Protein AF-A0A819GND9-F1 (afdb_monomer_lite)

Structure (mmCIF, N/CA/C/O backbone):
data_AF-A0A819GND9-F1
#
_entry.id   AF-A0A819GND9-F1
#
loop_
_atom_site.group_PDB
_atom_site.id
_atom_site.type_symbol
_atom_site.label_atom_id
_atom_site.label_alt_id
_atom_site.label_comp_id
_atom_site.label_asym_id
_atom_site.label_entity_id
_atom_site.label_seq_id
_atom_site.pdbx_PDB_ins_code
_atom_site.Cartn_x
_atom_site.Cartn_y
_atom_site.Cartn_z
_atom_site.occupancy
_atom_site.B_iso_or_equiv
_atom_site.auth_seq_id
_atom_site.auth_comp_id
_atom_site.auth_asym_id
_atom_site.auth_atom_id
_atom_site.pdbx_PDB_model_num
ATOM 1 N N . MET A 1 1 ? -5.886 14.345 33.335 1.00 38.22 1 MET A N 1
ATOM 2 C CA . MET A 1 1 ? -6.897 15.426 33.273 1.00 38.22 1 MET A CA 1
ATOM 3 C C . MET A 1 1 ? -8.246 14.895 33.748 1.00 38.22 1 MET A C 1
ATOM 5 O O . MET A 1 1 ? -8.929 14.211 32.998 1.00 38.22 1 MET A O 1
ATOM 9 N N . VAL A 1 2 ? -8.602 15.136 35.012 1.00 35.12 2 VAL A N 1
ATOM 10 C CA . VAL A 1 2 ? -9.882 14.703 35.601 1.00 35.12 2 VAL A CA 1
ATOM 11 C C . VAL A 1 2 ? -10.883 15.854 35.466 1.00 35.12 2 VAL A C 1
ATOM 13 O O . VAL A 1 2 ? -10.688 16.910 36.062 1.00 35.12 2 VAL A O 1
ATOM 16 N N . ARG A 1 3 ? -11.935 15.675 34.656 1.00 42.69 3 ARG A N 1
ATOM 17 C CA . ARG A 1 3 ? -13.029 16.650 34.511 1.00 42.69 3 ARG A CA 1
ATOM 18 C C . ARG A 1 3 ? -13.830 16.707 35.817 1.00 42.69 3 ARG A C 1
ATOM 20 O O . ARG A 1 3 ? -14.543 15.761 36.142 1.00 42.69 3 ARG A O 1
ATOM 27 N N . LYS A 1 4 ? -13.718 17.812 36.561 1.00 42.88 4 LYS A N 1
ATOM 28 C CA . LYS A 1 4 ? -14.599 18.124 37.697 1.00 42.88 4 LYS A CA 1
ATOM 29 C C . LYS A 1 4 ? -16.003 18.420 37.156 1.00 42.88 4 LYS A C 1
ATOM 31 O O . LYS A 1 4 ? -16.192 19.359 36.391 1.00 42.88 4 LYS A O 1
ATOM 36 N N . THR A 1 5 ? -16.978 17.593 37.519 1.00 45.12 5 THR A N 1
ATOM 37 C CA . THR A 1 5 ? -18.383 17.739 37.122 1.00 45.12 5 THR A CA 1
ATOM 38 C C . THR A 1 5 ? -19.066 18.865 37.904 1.00 45.12 5 THR A C 1
ATOM 40 O O . THR A 1 5 ? -18.982 18.933 39.129 1.00 45.12 5 THR A O 1
ATOM 43 N N . SER A 1 6 ? -19.773 19.729 37.179 1.00 51.03 6 SER A N 1
ATOM 44 C CA . SER A 1 6 ? -20.405 20.998 37.575 1.00 51.03 6 SER A CA 1
ATOM 45 C C . SER A 1 6 ? -21.670 20.886 38.448 1.00 51.03 6 SER A C 1
ATOM 47 O O . SER A 1 6 ? -22.455 21.828 38.542 1.00 51.03 6 SER A O 1
ATOM 49 N N . THR A 1 7 ? -21.900 19.757 39.118 1.00 52.19 7 THR A N 1
ATOM 50 C CA . THR A 1 7 ? -23.144 19.504 39.869 1.00 52.19 7 THR A CA 1
ATOM 51 C C . THR A 1 7 ? -23.217 20.234 41.216 1.00 52.19 7 THR A C 1
ATOM 53 O O . THR A 1 7 ? -24.313 20.495 41.709 1.00 52.19 7 THR A O 1
ATOM 56 N N . SER A 1 8 ? -22.079 20.652 41.780 1.00 55.53 8 SER A N 1
ATOM 57 C CA . SER A 1 8 ? -22.016 21.355 43.074 1.00 55.53 8 SER A CA 1
ATOM 58 C C . SER A 1 8 ? -22.601 22.781 43.033 1.00 55.53 8 SER A C 1
ATOM 60 O O . SER A 1 8 ? -23.245 23.219 43.988 1.00 55.53 8 SER A O 1
ATOM 62 N N . SER A 1 9 ? -22.480 23.505 41.910 1.00 60.88 9 SER A N 1
ATOM 63 C CA . SER A 1 9 ? -22.925 24.910 41.850 1.00 60.88 9 SER A CA 1
ATOM 64 C C . SER A 1 9 ? -24.450 25.068 41.771 1.00 60.88 9 SER A C 1
ATOM 66 O O . SER A 1 9 ? -24.998 26.038 42.298 1.00 60.88 9 SER A O 1
ATOM 68 N N . LYS A 1 10 ? -25.165 24.095 41.186 1.00 63.34 10 LYS A N 1
ATOM 69 C CA . LYS A 1 10 ? -26.635 24.138 41.065 1.00 63.34 10 LYS A CA 1
ATOM 70 C C . LYS A 1 10 ? -27.353 23.928 42.403 1.00 63.34 10 LYS A C 1
ATOM 72 O O . LYS A 1 10 ? -28.394 24.538 42.633 1.00 63.34 10 LYS A O 1
ATOM 77 N N . VAL A 1 11 ? -26.793 23.120 43.307 1.00 69.12 11 VAL A N 1
ATOM 78 C CA . VAL A 1 11 ? -27.390 22.874 44.635 1.00 69.12 11 VAL A CA 1
ATOM 79 C C . VAL A 1 11 ? -27.254 24.104 45.539 1.00 69.12 11 VAL A C 1
ATOM 81 O O . VAL A 1 11 ? -28.177 24.418 46.290 1.00 69.12 11 VAL A O 1
ATOM 84 N N . LYS A 1 12 ? -26.145 24.848 45.422 1.00 70.69 12 LYS A N 1
ATOM 85 C CA . LYS A 1 12 ? -25.905 26.066 46.211 1.00 70.69 12 LYS A CA 1
ATOM 86 C C . LYS A 1 12 ? -26.888 27.189 45.842 1.00 70.69 12 LYS A C 1
ATOM 88 O O . LYS A 1 12 ? -27.516 27.752 46.733 1.00 70.69 12 LYS A O 1
ATOM 93 N N . LYS A 1 13 ? -27.138 27.402 44.541 1.00 74.56 13 LYS A N 1
ATOM 94 C CA . LYS A 1 13 ? -28.105 28.408 44.052 1.00 74.56 13 LYS A CA 1
ATOM 95 C C . LYS A 1 13 ? -29.555 28.128 44.479 1.00 74.56 13 LYS A C 1
ATOM 97 O O . LYS A 1 13 ? -30.282 29.060 44.804 1.00 74.56 13 LYS A O 1
ATOM 102 N N . ARG A 1 14 ? -29.980 26.857 44.544 1.00 72.94 14 ARG A N 1
ATOM 103 C CA . ARG A 1 14 ? -31.336 26.500 45.017 1.00 72.94 14 ARG A CA 1
ATOM 104 C C . ARG A 1 14 ? -31.544 26.768 46.513 1.00 72.94 14 ARG A C 1
ATOM 106 O O . ARG A 1 14 ? -32.628 27.198 46.894 1.00 72.94 14 ARG A O 1
ATOM 113 N N . LYS A 1 15 ? -30.524 26.560 47.356 1.00 72.88 15 LYS A N 1
ATOM 114 C CA . LYS A 1 15 ? -30.618 26.853 48.801 1.00 72.88 15 LYS A CA 1
ATOM 115 C C . LYS A 1 15 ? -30.698 28.355 49.098 1.00 72.88 15 LYS A C 1
ATOM 117 O O . LYS A 1 15 ? -31.387 28.742 50.036 1.00 72.88 15 LYS A O 1
ATOM 122 N N . GLU A 1 16 ? -30.034 29.194 48.304 1.00 74.00 16 GLU A N 1
ATOM 123 C CA . GLU A 1 16 ? -30.123 30.657 48.442 1.00 74.00 16 GLU A CA 1
ATOM 124 C C . GLU A 1 16 ? -31.475 31.213 47.980 1.00 74.00 16 GLU A C 1
ATOM 126 O O . GLU A 1 16 ? -32.016 32.092 48.645 1.00 74.00 16 GLU A O 1
ATOM 131 N N . ALA A 1 17 ? -32.065 30.662 46.913 1.00 72.06 17 ALA A N 1
ATOM 132 C CA . ALA A 1 17 ? -33.401 31.059 46.460 1.00 72.06 17 ALA A CA 1
ATOM 133 C C . ALA A 1 17 ? -34.490 30.758 47.511 1.00 72.06 17 ALA A C 1
ATOM 135 O O . ALA A 1 17 ? -35.316 31.617 47.804 1.00 72.06 17 ALA A O 1
ATOM 136 N N . TYR A 1 18 ? -34.434 29.588 48.158 1.00 70.50 18 TYR A N 1
ATOM 137 C CA . TYR A 1 18 ? -35.404 29.207 49.193 1.00 70.50 18 TYR A CA 1
ATOM 138 C C . TYR A 1 18 ? -35.292 30.070 50.466 1.00 70.50 18 TYR A C 1
ATOM 140 O O . TYR A 1 18 ? -36.295 30.403 51.091 1.00 70.50 18 TYR A O 1
ATOM 148 N N . LYS A 1 19 ? -34.074 30.509 50.828 1.00 71.00 19 LYS A N 1
ATOM 149 C CA . LYS A 1 19 ? -33.863 31.462 51.935 1.00 71.00 19 LYS A CA 1
ATOM 150 C C . LYS A 1 19 ? -34.409 32.864 51.643 1.00 71.00 19 LYS A C 1
ATOM 152 O O . LYS A 1 19 ? -34.688 33.590 52.592 1.00 71.00 19 LYS A O 1
ATOM 157 N N . ARG A 1 20 ? -34.542 33.256 50.370 1.00 70.44 20 ARG A N 1
ATOM 158 C CA . ARG A 1 20 ? -35.136 34.548 49.985 1.00 70.44 20 ARG A CA 1
ATOM 159 C C . ARG A 1 20 ? -36.664 34.516 50.032 1.00 70.44 20 ARG A C 1
ATOM 161 O O . ARG A 1 20 ? -37.243 35.496 50.472 1.00 70.44 20 ARG A O 1
ATOM 168 N N . GLN A 1 21 ? -37.295 33.392 49.683 1.00 67.69 21 GLN A N 1
ATOM 169 C CA . GLN A 1 21 ? -38.751 33.230 49.815 1.00 67.69 21 GLN A CA 1
ATOM 170 C C . GLN A 1 21 ? -39.218 33.264 51.277 1.00 67.69 21 GLN A C 1
ATOM 172 O O . GLN A 1 21 ? -40.146 33.988 51.598 1.00 67.69 21 GLN A O 1
ATOM 177 N N . LEU A 1 22 ? -38.507 32.603 52.197 1.00 59.75 22 LEU A N 1
ATOM 178 C CA . LEU A 1 22 ? -38.874 32.614 53.625 1.00 59.75 22 LEU A CA 1
ATOM 179 C C . LEU A 1 22 ? -38.729 33.983 54.320 1.00 59.75 22 LEU A C 1
ATOM 181 O O . LEU A 1 22 ? -39.227 34.143 55.428 1.00 59.75 22 LEU A O 1
ATOM 185 N N . LYS A 1 23 ? -38.048 34.958 53.702 1.00 57.88 23 LYS A N 1
ATOM 186 C CA . LYS A 1 23 ? -37.972 36.339 54.209 1.00 57.88 23 LYS A CA 1
ATOM 187 C C . LYS A 1 23 ? -39.088 37.246 53.678 1.00 57.88 23 LYS A C 1
ATOM 189 O O . LYS A 1 23 ? -39.220 38.349 54.186 1.00 57.88 23 LYS A O 1
ATOM 194 N N . ALA A 1 24 ? -39.849 36.812 52.672 1.00 54.94 24 ALA A N 1
ATOM 195 C CA . ALA A 1 24 ? -40.931 37.608 52.091 1.00 54.94 24 ALA A CA 1
ATOM 196 C C . ALA A 1 24 ? -42.287 37.390 52.792 1.00 54.94 24 ALA A C 1
ATOM 198 O O . ALA A 1 24 ? -43.143 38.261 52.710 1.00 54.94 24 ALA A O 1
ATOM 199 N N . ASP A 1 25 ? -42.450 36.289 53.536 1.00 47.91 25 ASP A N 1
ATOM 200 C CA . ASP A 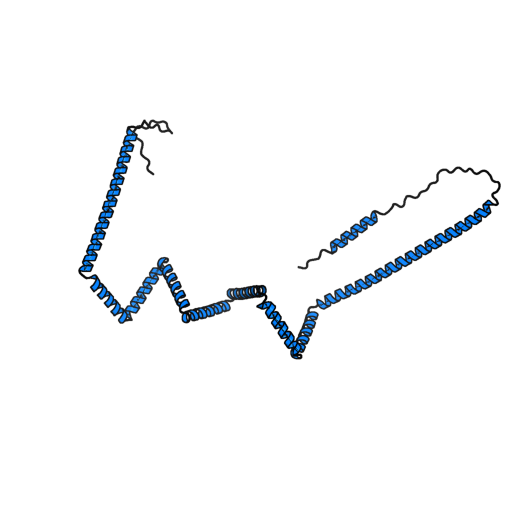1 25 ? -43.734 35.901 54.147 1.00 47.91 25 ASP A CA 1
ATOM 201 C C . ASP A 1 25 ? -43.824 36.194 55.661 1.00 47.91 25 ASP A C 1
ATOM 203 O O . ASP A 1 25 ? -44.730 35.715 56.345 1.00 47.91 25 ASP A O 1
ATOM 207 N N . SER A 1 26 ? -42.891 36.969 56.229 1.00 48.09 26 SER A N 1
ATOM 208 C CA . SER A 1 26 ? -43.003 37.420 57.622 1.00 48.09 26 SER A CA 1
ATOM 209 C C . SER A 1 26 ? -43.972 38.599 57.714 1.00 48.09 26 SER A C 1
ATOM 211 O O . SER A 1 26 ? -43.595 39.743 57.463 1.00 48.09 26 SER A O 1
ATOM 213 N N . ILE A 1 27 ? -45.218 38.301 58.075 1.00 54.47 27 ILE A N 1
ATOM 214 C CA . ILE A 1 27 ? -46.234 39.284 58.462 1.00 54.47 27 ILE A CA 1
ATOM 215 C C . ILE A 1 27 ? -45.729 40.029 59.718 1.00 54.47 27 ILE A C 1
ATOM 217 O O . ILE A 1 27 ? -45.386 39.360 60.698 1.00 54.47 27 ILE A O 1
ATOM 221 N N . PRO A 1 28 ? -45.650 41.373 59.720 1.00 45.12 28 PRO A N 1
ATOM 222 C CA . PRO A 1 28 ? -45.277 42.153 60.902 1.00 45.12 28 PRO A CA 1
ATOM 223 C C . PRO A 1 28 ? -46.290 41.937 62.034 1.00 45.12 28 PRO A C 1
ATOM 225 O O . PRO A 1 28 ? -47.496 42.022 61.811 1.00 45.12 28 PRO A O 1
ATOM 228 N N . SER A 1 29 ? -45.816 41.656 63.248 1.00 48.22 29 SER A N 1
ATOM 229 C CA . SER A 1 29 ? -46.646 41.288 64.405 1.00 48.22 29 SER A CA 1
ATOM 230 C C . SER A 1 29 ? -47.327 42.461 65.127 1.00 48.22 29 SER A C 1
ATOM 232 O O . SER A 1 29 ? -47.811 42.270 66.238 1.00 48.22 29 SER A O 1
ATOM 234 N N . ASP A 1 30 ? -47.407 43.648 64.524 1.00 48.53 30 ASP A N 1
ATOM 235 C CA . ASP A 1 30 ? -47.774 44.885 65.238 1.00 48.53 30 ASP A CA 1
ATOM 236 C C . ASP A 1 30 ? -49.180 45.414 64.899 1.00 48.53 30 ASP A C 1
ATOM 238 O O . ASP A 1 30 ? -49.451 46.609 64.983 1.00 48.53 30 ASP A O 1
ATOM 242 N N . CYS A 1 31 ? -50.118 44.543 64.516 1.00 44.94 31 CYS A N 1
ATOM 243 C CA . CYS A 1 31 ? -51.474 44.962 64.140 1.00 44.94 31 CYS A CA 1
ATOM 244 C C . CYS A 1 31 ? -52.577 44.190 64.871 1.00 44.94 31 CYS A C 1
ATOM 246 O O . CYS A 1 31 ? -53.383 43.541 64.215 1.00 44.94 31 CYS A O 1
ATOM 248 N N . VAL A 1 32 ? -52.656 44.285 66.205 1.00 41.44 32 VAL A N 1
ATOM 249 C CA . VAL A 1 32 ? -53.923 44.093 66.945 1.00 41.44 32 VAL A CA 1
ATOM 250 C C . VAL A 1 32 ? -53.934 44.958 68.219 1.00 41.44 32 VAL A C 1
ATOM 252 O O . VAL A 1 32 ? -53.798 44.454 69.327 1.00 41.44 32 VAL A O 1
ATOM 255 N N . ASN A 1 33 ? -54.110 46.273 68.072 1.00 36.56 33 ASN A N 1
ATOM 256 C CA . ASN A 1 33 ? -54.586 47.135 69.160 1.00 36.56 33 ASN A CA 1
ATOM 257 C C . ASN A 1 33 ? -56.047 47.489 68.866 1.00 36.56 33 ASN A C 1
ATOM 259 O O . ASN A 1 33 ? -56.322 48.409 68.099 1.00 36.56 33 ASN A O 1
ATOM 263 N N . PHE A 1 34 ? -56.987 46.749 69.457 1.00 37.50 34 PHE A N 1
ATOM 264 C CA . PHE A 1 34 ? -58.383 47.178 69.515 1.00 37.50 34 PHE A CA 1
ATOM 265 C C . PHE A 1 34 ? -58.549 48.118 70.710 1.00 37.50 34 PHE A C 1
ATOM 267 O O . PHE A 1 34 ? -58.586 47.687 71.859 1.00 37.50 34 PHE A O 1
ATOM 274 N N . VAL A 1 35 ? -58.625 49.415 70.418 1.00 36.97 35 VAL A N 1
ATOM 275 C CA . VAL A 1 35 ? -59.108 50.447 71.339 1.00 36.97 35 VAL A CA 1
ATOM 276 C C . VAL A 1 35 ? -60.605 50.589 71.086 1.00 36.97 35 VAL A C 1
ATOM 278 O O . VAL A 1 35 ? -60.997 51.054 70.019 1.00 36.97 35 VAL A O 1
ATOM 281 N N . ASN A 1 36 ? -61.442 50.200 72.048 1.00 37.56 36 ASN A N 1
ATOM 282 C CA . ASN A 1 36 ? -62.846 50.601 72.035 1.00 37.56 36 ASN A CA 1
ATOM 283 C C . ASN A 1 36 ? -62.949 52.000 72.642 1.00 37.56 36 ASN A C 1
ATOM 285 O O . ASN A 1 36 ? -62.801 52.180 73.850 1.00 37.56 36 ASN A O 1
ATOM 289 N N . LYS A 1 37 ? -63.166 52.976 71.762 1.00 40.16 37 LYS A N 1
ATOM 290 C CA . LYS A 1 37 ? -63.678 54.302 72.093 1.00 40.16 37 LYS A CA 1
ATOM 291 C C . LYS A 1 37 ? -65.194 54.217 72.279 1.00 40.16 37 LYS A C 1
ATOM 293 O O . LYS A 1 37 ? -65.869 53.575 71.483 1.00 40.16 37 LYS A O 1
ATOM 298 N N . ASP A 1 38 ? -65.667 54.897 73.316 1.00 47.56 38 ASP A N 1
ATOM 299 C CA . ASP A 1 38 ? -67.003 55.481 73.440 1.00 47.56 38 ASP A CA 1
ATOM 300 C C . ASP A 1 38 ? -68.195 54.514 73.340 1.00 47.56 38 ASP A C 1
ATOM 302 O O . ASP A 1 38 ? -68.820 54.336 72.299 1.00 47.56 38 ASP A O 1
ATOM 306 N N . MET A 1 39 ? -68.571 53.949 74.490 1.00 38.25 39 MET A N 1
ATOM 307 C CA . MET A 1 39 ? -69.888 53.348 74.705 1.00 38.25 39 MET A CA 1
ATOM 308 C C . MET A 1 39 ? -70.513 54.019 75.939 1.00 38.25 39 MET A C 1
ATOM 310 O O . MET A 1 39 ? -70.029 53.802 77.052 1.00 38.25 39 MET A O 1
ATOM 314 N N . PRO A 1 40 ? -71.518 54.897 75.766 1.00 41.69 40 PRO A N 1
ATOM 315 C CA . PRO A 1 40 ? -72.164 55.586 76.874 1.00 41.69 40 PRO A CA 1
ATOM 316 C C . PRO A 1 40 ? -72.990 54.611 77.720 1.00 41.69 40 PRO A C 1
ATOM 318 O O . PRO A 1 40 ? -73.753 53.792 77.209 1.00 41.69 40 PRO A O 1
ATOM 321 N N . ALA A 1 41 ? -72.832 54.726 79.037 1.00 44.88 41 ALA A N 1
ATOM 322 C CA . ALA A 1 41 ? -73.612 54.002 80.025 1.00 44.88 41 ALA A CA 1
ATOM 323 C C . ALA A 1 41 ? -75.061 54.513 80.029 1.00 44.88 41 ALA A C 1
ATOM 325 O O . ALA A 1 41 ? -75.342 55.593 80.541 1.00 44.88 41 ALA A O 1
ATOM 326 N N . ILE A 1 42 ? -75.978 53.721 79.476 1.00 44.25 42 ILE A N 1
ATOM 327 C CA . ILE A 1 42 ? -77.420 53.883 79.671 1.00 44.25 42 ILE A CA 1
ATOM 328 C C . ILE A 1 42 ? -77.992 52.499 79.954 1.00 44.25 42 ILE A C 1
ATOM 330 O O . ILE A 1 42 ? -78.251 51.757 79.021 1.00 44.25 42 ILE A O 1
ATOM 334 N N . PHE A 1 43 ? -78.167 52.166 81.232 1.00 38.91 43 PHE A N 1
ATOM 335 C CA . PHE A 1 43 ? -79.228 51.274 81.715 1.00 38.91 43 PHE A CA 1
ATOM 336 C C . PHE A 1 43 ? -79.523 51.642 83.174 1.00 38.91 43 PHE A C 1
ATOM 338 O O . PHE A 1 43 ? -78.986 51.069 84.120 1.00 38.91 43 PHE A O 1
ATOM 345 N N . SER A 1 44 ? -80.358 52.668 83.331 1.00 43.34 44 SER A N 1
ATOM 346 C CA . SER A 1 44 ? -81.259 52.805 84.469 1.00 43.34 44 SER A CA 1
ATOM 347 C C . SER A 1 44 ? -82.386 51.793 84.279 1.00 43.34 44 SER A C 1
ATOM 349 O O . SER A 1 44 ? -83.065 51.846 83.260 1.00 43.34 44 SER A O 1
ATOM 351 N N . ASP A 1 45 ? -82.494 50.833 85.194 1.00 43.66 45 ASP A N 1
ATOM 352 C CA . ASP A 1 45 ? -83.750 50.310 85.754 1.00 43.66 45 ASP A CA 1
ATOM 353 C C . ASP A 1 45 ? -83.436 49.035 86.536 1.00 43.66 45 ASP A C 1
ATOM 355 O O . ASP A 1 45 ? -83.489 47.895 86.073 1.00 43.66 45 ASP A O 1
ATOM 359 N N . VAL A 1 46 ? -83.045 49.274 87.785 1.00 47.28 46 VAL A N 1
ATOM 360 C CA . VAL A 1 46 ? -82.921 48.275 88.837 1.00 47.28 46 VAL A CA 1
ATOM 361 C C . VAL A 1 46 ? -84.333 47.953 89.313 1.00 47.28 46 VAL A C 1
ATOM 363 O O . VAL A 1 46 ? -84.784 48.545 90.278 1.00 47.28 46 VAL A O 1
ATOM 366 N N . ILE A 1 47 ? -85.032 47.030 88.652 1.00 46.81 47 ILE A N 1
ATOM 367 C CA . ILE A 1 47 ? -86.106 46.214 89.241 1.00 46.81 47 ILE A CA 1
ATOM 368 C C . ILE A 1 47 ? -86.188 44.914 88.416 1.00 46.81 47 ILE A C 1
ATOM 370 O O . ILE A 1 47 ? -86.464 44.942 87.224 1.00 46.81 47 ILE A O 1
ATOM 374 N N . LYS A 1 48 ? -85.956 43.775 89.098 1.00 51.19 48 LYS A N 1
ATOM 375 C CA . LYS A 1 48 ? -85.868 42.366 88.624 1.00 51.19 48 LYS A CA 1
ATOM 376 C C . LYS A 1 48 ? -84.479 41.813 88.225 1.00 51.19 48 LYS A C 1
ATOM 378 O O . LYS A 1 48 ? -84.372 41.033 87.290 1.00 51.19 48 LYS A O 1
ATOM 383 N N . MET A 1 49 ? -83.412 42.089 88.988 1.00 47.47 49 MET A N 1
ATOM 384 C CA . MET A 1 49 ? -82.112 41.409 88.774 1.00 47.47 49 MET A CA 1
ATOM 385 C C . MET A 1 49 ? -81.965 40.027 89.446 1.00 47.47 49 MET A C 1
ATOM 387 O O . MET A 1 49 ? -81.033 39.299 89.123 1.00 47.47 49 MET A O 1
ATOM 391 N N . LYS A 1 50 ? -82.848 39.616 90.370 1.00 50.22 50 LYS A N 1
ATOM 392 C CA . LYS A 1 50 ? -82.644 38.361 91.129 1.00 50.22 50 LYS A CA 1
ATOM 393 C C . LYS A 1 50 ? -82.805 37.087 90.283 1.00 50.22 50 LYS A C 1
ATOM 395 O O . LYS A 1 50 ? -82.066 36.144 90.520 1.00 50.22 50 LYS A O 1
ATOM 400 N N . GLU A 1 51 ? -83.680 37.090 89.274 1.00 52.06 51 GLU A N 1
ATOM 401 C CA . GLU A 1 51 ? -83.806 35.975 88.314 1.00 52.06 51 GLU A CA 1
ATOM 402 C C . GLU A 1 51 ? -82.684 35.990 87.255 1.00 52.06 51 GLU A C 1
ATOM 404 O O . GLU A 1 51 ? -82.216 34.937 86.840 1.00 52.06 51 GLU A O 1
ATOM 409 N N . GLN A 1 52 ? -82.142 37.165 86.905 1.00 50.94 52 GLN A N 1
ATOM 410 C CA . GLN A 1 52 ? -81.026 37.278 85.953 1.00 50.94 52 GLN A CA 1
ATOM 411 C C . GLN A 1 52 ? -79.686 36.767 86.522 1.00 50.94 52 GLN A C 1
ATOM 413 O O . GLN A 1 52 ? -78.820 36.335 85.764 1.00 50.94 52 GLN A O 1
ATOM 418 N N . PHE A 1 53 ? -79.481 36.775 87.846 1.00 51.25 53 PHE A N 1
ATOM 419 C CA . PHE A 1 53 ? -78.229 36.298 88.457 1.00 51.25 53 PHE A CA 1
ATOM 420 C C . PHE A 1 53 ? -78.057 34.769 88.440 1.00 51.25 53 PHE A C 1
ATOM 422 O O . PHE A 1 53 ? -76.916 34.298 88.368 1.00 51.25 53 PHE A O 1
ATOM 429 N N . ASP A 1 54 ? -79.145 33.994 88.449 1.00 60.31 54 ASP A N 1
ATOM 430 C CA . ASP A 1 54 ? -79.068 32.538 88.263 1.00 60.31 54 ASP A CA 1
ATOM 431 C C . ASP A 1 54 ? -78.699 32.188 86.813 1.00 60.31 54 ASP A C 1
ATOM 433 O O . ASP A 1 54 ? -77.835 31.331 86.586 1.00 60.31 54 ASP A O 1
ATOM 437 N N . ASP A 1 55 ? -79.204 32.953 85.839 1.00 58.78 55 ASP A N 1
ATOM 438 C CA . ASP A 1 55 ? -78.778 32.861 84.438 1.00 58.78 55 ASP A CA 1
ATOM 439 C C . ASP A 1 55 ? -77.283 33.190 84.274 1.00 58.78 55 ASP A C 1
ATOM 441 O O . ASP A 1 55 ? -76.565 32.494 83.552 1.00 58.78 55 ASP A O 1
ATOM 445 N N . TYR A 1 56 ? -76.746 34.168 85.015 1.00 64.62 56 TYR A N 1
ATOM 446 C CA . TYR A 1 56 ? -75.303 34.456 85.020 1.00 64.62 56 TYR A CA 1
ATOM 447 C C . TYR A 1 56 ? -74.454 33.314 85.589 1.00 64.62 56 TYR A C 1
ATOM 449 O O . TYR A 1 56 ? -73.325 33.104 85.131 1.00 64.62 56 TYR A O 1
ATOM 457 N N . LYS A 1 57 ? -74.960 32.554 86.567 1.00 75.94 57 LYS A N 1
ATOM 458 C CA . LYS A 1 57 ? -74.254 31.382 87.107 1.00 75.94 57 LYS A CA 1
ATOM 459 C C . LYS A 1 57 ? -74.214 30.251 86.082 1.00 75.94 57 LYS A C 1
ATOM 461 O O . LYS A 1 57 ? -73.148 29.669 85.866 1.00 75.94 57 LYS A O 1
ATOM 466 N N . ILE A 1 58 ? -75.329 30.016 85.387 1.00 78.38 58 ILE A N 1
ATOM 467 C CA . ILE A 1 58 ? -75.412 29.065 84.270 1.00 78.38 58 ILE A CA 1
ATOM 468 C C . ILE A 1 58 ? -74.448 29.480 83.152 1.00 78.38 58 ILE A C 1
ATOM 470 O O . ILE A 1 58 ? -73.636 28.667 82.706 1.00 78.38 58 ILE A O 1
ATOM 474 N N . ILE A 1 59 ? -74.452 30.754 82.749 1.00 77.44 59 ILE A N 1
ATOM 475 C CA . ILE A 1 59 ? -73.547 31.292 81.723 1.00 77.44 59 ILE A CA 1
ATOM 476 C C . ILE A 1 59 ? -72.081 31.143 82.152 1.00 77.44 59 ILE A C 1
ATOM 478 O O . ILE A 1 59 ? -71.254 30.684 81.364 1.00 77.44 59 ILE A O 1
ATOM 482 N N . LYS A 1 60 ? -71.738 31.457 83.407 1.00 79.75 60 LYS A N 1
ATOM 483 C CA . LYS A 1 60 ? -70.373 31.316 83.938 1.00 79.75 60 LYS A CA 1
ATOM 484 C C . LYS A 1 60 ? -69.892 29.864 83.914 1.00 79.75 60 LYS A C 1
ATOM 486 O O . LYS A 1 60 ? -68.749 29.610 83.527 1.00 79.75 60 LYS A O 1
ATOM 491 N N . ASP A 1 61 ? -70.748 28.909 84.272 1.00 82.25 61 ASP A N 1
ATOM 492 C CA . ASP A 1 61 ? -70.417 27.483 84.222 1.00 82.25 61 ASP A CA 1
ATOM 493 C C . ASP A 1 61 ? -70.301 26.959 82.785 1.00 82.25 61 ASP A C 1
ATOM 495 O O . ASP A 1 61 ? -69.396 26.170 82.487 1.00 82.25 61 ASP A O 1
ATOM 499 N N . VAL A 1 62 ? -71.151 27.432 81.868 1.00 83.75 62 VAL A N 1
ATOM 500 C CA . VAL A 1 62 ? -71.048 27.133 80.432 1.00 83.75 62 VAL A CA 1
ATOM 501 C C . VAL A 1 62 ? -69.739 27.681 79.864 1.00 83.75 62 VAL A C 1
ATOM 503 O O . VAL A 1 62 ? -69.001 26.932 79.220 1.00 83.75 62 VAL A O 1
ATOM 506 N N . ILE A 1 63 ? -69.384 28.933 80.165 1.00 82.38 63 ILE A N 1
ATOM 507 C CA . ILE A 1 63 ? -68.114 29.545 79.750 1.00 82.38 63 ILE A CA 1
ATOM 508 C C . ILE A 1 63 ? -66.933 28.765 80.331 1.00 82.38 63 ILE A C 1
ATOM 510 O O . ILE A 1 63 ? -66.012 28.419 79.595 1.00 82.38 63 ILE A O 1
ATOM 514 N N . LYS A 1 64 ? -66.957 28.399 81.619 1.00 88.38 64 LYS A N 1
ATOM 515 C CA . LYS A 1 64 ? -65.881 27.617 82.249 1.00 88.38 64 LYS A CA 1
ATOM 516 C C . LYS A 1 64 ? -65.716 26.240 81.597 1.00 88.38 64 LYS A C 1
ATOM 518 O O . LYS A 1 64 ? -64.586 25.810 81.349 1.00 88.38 64 LYS A O 1
ATOM 523 N N . LYS A 1 65 ? -66.821 25.557 81.271 1.00 90.12 65 LYS A N 1
ATOM 524 C CA . LYS A 1 65 ? -66.803 24.285 80.527 1.00 90.12 65 LYS A CA 1
ATOM 525 C C . LYS A 1 65 ? -66.270 24.467 79.105 1.00 90.12 65 LYS A C 1
ATOM 527 O O . LYS A 1 65 ? -65.463 23.646 78.667 1.00 90.12 65 LYS A O 1
ATOM 532 N N . LEU A 1 66 ? -66.668 25.529 78.403 1.00 88.62 66 LEU A N 1
ATOM 533 C CA . LEU A 1 66 ? -66.183 25.845 77.058 1.00 88.62 66 LEU A CA 1
ATOM 534 C C . LEU A 1 66 ? -64.685 26.157 77.059 1.00 88.62 66 LEU A C 1
ATOM 536 O O . LEU A 1 66 ? -63.951 25.529 76.303 1.00 88.62 66 LEU A O 1
ATOM 540 N N . VAL A 1 67 ? -64.213 27.031 77.951 1.00 88.88 67 VAL A N 1
ATOM 541 C CA . VAL A 1 67 ? -62.786 27.354 78.107 1.00 88.88 67 VAL A CA 1
ATOM 542 C C . VAL A 1 67 ? -61.993 26.094 78.444 1.00 88.88 67 VAL A C 1
ATOM 544 O O . VAL A 1 67 ? -61.004 25.805 77.781 1.00 88.88 67 VAL A O 1
ATOM 547 N N . SER A 1 68 ? -62.464 25.271 79.388 1.00 91.69 68 SER A N 1
ATOM 548 C CA . SER A 1 68 ? -61.805 24.000 79.716 1.00 91.69 68 SER A CA 1
ATOM 549 C C . SER A 1 68 ? -61.748 23.044 78.517 1.00 91.69 68 SER A C 1
ATOM 551 O O . SER A 1 68 ? -60.715 22.417 78.276 1.00 91.69 68 SER A O 1
ATOM 553 N N . LYS A 1 69 ? -62.825 22.951 77.726 1.00 92.69 69 LYS A N 1
ATOM 554 C CA . LYS A 1 69 ? -62.873 22.126 76.510 1.00 92.69 69 LYS A CA 1
ATOM 555 C C . LYS A 1 69 ? -61.916 22.648 75.437 1.00 92.69 69 LYS A C 1
ATOM 557 O O . LYS A 1 69 ? -61.190 21.847 74.855 1.00 92.69 69 LYS A O 1
ATOM 562 N N . VAL A 1 70 ? -61.873 23.961 75.208 1.00 90.31 70 VAL A N 1
ATOM 563 C CA . VAL A 1 70 ? -60.952 24.602 74.257 1.00 90.31 70 VAL A CA 1
ATOM 564 C C . VAL A 1 70 ? -59.502 24.406 74.698 1.00 90.31 70 VAL A C 1
ATOM 566 O O . VAL A 1 70 ? -58.700 23.940 73.896 1.00 90.31 70 VAL A O 1
ATOM 569 N N . SER A 1 71 ? -59.170 24.630 75.973 1.00 90.69 71 SER A N 1
ATOM 570 C CA . SER A 1 71 ? -57.823 24.377 76.502 1.00 90.69 71 SER A CA 1
ATOM 571 C C . SER A 1 71 ? -57.418 22.904 76.394 1.00 90.69 71 SER A C 1
ATOM 573 O O . SER A 1 71 ? -56.274 22.607 76.063 1.00 90.69 71 SER A O 1
ATOM 575 N N . ARG A 1 72 ? -58.339 21.954 76.626 1.00 91.12 72 ARG A N 1
ATOM 576 C CA . ARG A 1 72 ? -58.069 20.518 76.416 1.00 91.12 72 ARG A CA 1
ATOM 577 C C . ARG A 1 72 ? -57.808 20.195 74.947 1.00 91.12 72 ARG A C 1
ATOM 579 O O . ARG A 1 72 ? -56.878 19.448 74.660 1.00 91.12 72 ARG A O 1
ATOM 586 N N . LEU A 1 73 ? -58.602 20.751 74.031 1.00 93.31 73 LEU A N 1
ATOM 587 C CA . LEU A 1 73 ? -58.420 20.556 72.592 1.00 93.31 73 LEU A CA 1
ATOM 588 C C . LEU A 1 73 ? -57.106 21.165 72.097 1.00 93.31 73 LEU A C 1
ATOM 590 O O . LEU A 1 73 ? -56.420 20.533 71.296 1.00 93.31 73 LEU A O 1
ATOM 594 N N . ASP A 1 74 ? -56.731 22.345 72.590 1.00 91.19 74 ASP A N 1
ATOM 595 C CA . ASP A 1 74 ? -55.468 22.986 72.227 1.00 91.19 74 ASP A CA 1
ATOM 596 C C . ASP A 1 74 ? -54.263 22.212 72.778 1.00 91.19 74 ASP A C 1
ATOM 598 O O . ASP A 1 74 ? -53.326 21.904 72.041 1.00 91.19 74 ASP A O 1
ATOM 602 N N . ASN A 1 75 ? -54.331 21.759 74.034 1.00 93.06 75 ASN A N 1
ATOM 603 C CA . ASN A 1 75 ? -53.309 20.891 74.620 1.00 93.06 75 ASN A CA 1
ATOM 604 C C . ASN A 1 75 ? -53.167 19.565 73.862 1.00 93.06 75 ASN A C 1
ATOM 606 O O . ASN A 1 75 ? -52.046 19.136 73.583 1.00 93.06 75 ASN A O 1
ATOM 610 N N . GLU A 1 76 ? -54.274 18.926 73.478 1.00 93.62 76 GLU A N 1
ATOM 611 C CA . GLU A 1 76 ? -54.229 17.698 72.679 1.00 93.62 76 GLU A CA 1
ATOM 612 C C . GLU A 1 76 ? -53.679 17.974 71.272 1.00 93.62 76 GLU A C 1
ATOM 614 O O . GLU A 1 76 ? -52.845 17.217 70.776 1.00 93.62 76 GLU A O 1
ATOM 619 N N . ARG A 1 77 ? -54.040 19.099 70.643 1.00 93.00 77 ARG A N 1
ATOM 620 C CA . ARG A 1 77 ? -53.472 19.518 69.353 1.00 93.00 77 ARG A CA 1
ATOM 621 C C . ARG A 1 77 ? -51.960 19.732 69.449 1.00 93.00 77 ARG A C 1
ATOM 623 O O . ARG A 1 77 ? -51.226 19.230 68.594 1.00 93.00 77 ARG A O 1
ATOM 630 N N . ASN A 1 78 ? -51.490 20.412 70.492 1.00 92.75 78 ASN A N 1
ATOM 631 C CA . ASN A 1 78 ? -50.071 20.647 70.755 1.00 92.75 78 ASN A CA 1
ATOM 632 C C . ASN A 1 78 ? -49.326 19.332 71.014 1.00 92.75 78 ASN A C 1
ATOM 634 O O . ASN A 1 78 ? -48.268 19.094 70.426 1.00 92.75 78 ASN A O 1
ATOM 638 N N . ARG A 1 79 ? -49.915 18.421 71.795 1.00 94.50 79 ARG A N 1
ATOM 639 C CA . ARG A 1 79 ? -49.380 17.072 72.023 1.00 94.50 79 ARG A CA 1
ATOM 640 C C . ARG A 1 79 ? -49.266 16.279 70.719 1.00 94.50 79 ARG A C 1
ATOM 642 O O . ARG A 1 79 ? -48.214 15.706 70.436 1.00 94.50 79 ARG A O 1
ATOM 649 N N . GLN A 1 80 ? -50.305 16.274 69.886 1.00 93.69 80 GLN A N 1
ATOM 650 C CA . GLN A 1 80 ? -50.288 15.601 68.582 1.00 93.69 80 GLN A CA 1
ATOM 651 C C . GLN A 1 80 ? -49.237 16.204 67.643 1.00 93.69 80 GLN A C 1
ATOM 653 O O . GLN A 1 80 ? -48.545 15.474 66.928 1.00 93.69 80 GLN A O 1
ATOM 658 N N . LEU A 1 81 ? -49.067 17.527 67.661 1.00 94.00 81 LEU A N 1
ATOM 659 C CA . LEU A 1 81 ? -48.048 18.220 66.876 1.00 94.00 81 LEU A CA 1
ATOM 660 C C . LEU A 1 81 ? -46.630 17.847 67.335 1.00 94.00 81 LEU A C 1
ATOM 662 O O . LEU A 1 81 ? -45.782 17.535 66.496 1.00 94.00 81 LEU A O 1
ATOM 666 N N . GLN A 1 82 ? -46.390 17.767 68.646 1.00 93.31 82 GLN A N 1
ATOM 667 C CA . GLN A 1 82 ? -45.129 17.270 69.205 1.00 93.31 82 GLN A CA 1
ATOM 668 C C . GLN A 1 82 ? -44.853 15.815 68.796 1.00 93.31 82 GLN A C 1
ATOM 670 O O . GLN A 1 82 ? -43.745 15.505 68.355 1.00 93.31 82 GLN A O 1
ATOM 675 N N . ILE A 1 83 ? -45.858 14.931 68.852 1.00 93.44 83 ILE A N 1
ATOM 676 C CA . ILE A 1 83 ? -45.730 13.529 68.419 1.00 93.44 83 ILE A CA 1
ATOM 677 C C . ILE A 1 83 ? -45.377 13.444 66.927 1.00 93.44 83 ILE A C 1
ATOM 679 O O . ILE A 1 83 ? -44.472 12.697 66.547 1.00 93.44 83 ILE A O 1
ATOM 683 N N . ARG A 1 84 ? -46.052 14.217 66.066 1.00 93.06 84 ARG A N 1
ATOM 684 C CA . ARG A 1 84 ? -45.761 14.257 64.621 1.00 93.06 84 ARG A CA 1
ATOM 685 C C . ARG A 1 84 ? -44.346 14.760 64.346 1.00 93.06 84 ARG A C 1
ATOM 687 O O . ARG A 1 84 ? -43.639 14.159 63.539 1.00 93.06 84 ARG A O 1
ATOM 694 N N . ASN A 1 85 ? -43.917 15.815 65.038 1.00 92.38 85 ASN A N 1
ATOM 695 C CA . ASN A 1 85 ? -42.567 16.357 64.905 1.00 92.38 85 ASN A CA 1
ATOM 696 C C . ASN A 1 85 ? -41.507 15.347 65.356 1.00 92.38 85 ASN A C 1
ATOM 698 O O . ASN A 1 85 ? -40.538 15.128 64.630 1.00 92.38 85 ASN A O 1
ATOM 702 N N . LYS A 1 86 ? -41.727 14.660 66.484 1.00 94.25 86 LYS A N 1
ATOM 703 C CA . LYS A 1 86 ? -40.838 13.594 66.964 1.00 94.25 86 LYS A CA 1
ATOM 704 C C . LYS A 1 86 ? -40.709 12.463 65.938 1.00 94.25 86 LYS A C 1
ATOM 706 O O . LYS A 1 86 ? -39.594 12.131 65.544 1.00 94.25 86 LYS A O 1
ATOM 711 N N . LYS A 1 87 ? -41.831 11.952 65.413 1.00 92.62 87 LYS A N 1
ATOM 712 C CA . LYS A 1 87 ? -41.833 10.912 64.364 1.00 92.62 87 LYS A CA 1
ATOM 713 C C . LYS A 1 87 ? -41.116 11.363 63.088 1.00 92.62 87 LYS A C 1
ATOM 715 O O . LYS A 1 87 ? -40.400 10.578 62.470 1.00 92.62 87 LYS A O 1
ATOM 720 N N . LYS A 1 88 ? -41.279 12.630 62.688 1.00 92.38 88 LYS A N 1
ATOM 721 C CA . LYS A 1 88 ? -40.591 13.200 61.520 1.00 92.38 88 LYS A CA 1
ATOM 722 C C . LYS A 1 88 ? -39.073 13.230 61.725 1.00 92.38 88 LYS A C 1
ATOM 724 O O . LYS A 1 88 ? -38.346 12.831 60.819 1.00 92.38 88 LYS A O 1
ATOM 729 N N . ILE A 1 89 ? -38.610 13.640 62.909 1.00 91.44 89 ILE A N 1
ATOM 730 C CA . ILE A 1 89 ? -37.185 13.651 63.275 1.00 91.44 89 ILE A CA 1
ATOM 731 C C . ILE A 1 89 ? -36.618 12.223 63.282 1.00 91.44 89 ILE A C 1
ATOM 733 O O . ILE A 1 89 ? -35.588 11.962 62.657 1.00 91.44 89 ILE A O 1
ATOM 737 N N . GLU A 1 90 ? -37.314 11.270 63.905 1.00 90.44 90 GLU A N 1
ATOM 738 C CA . GLU A 1 90 ? -36.908 9.857 63.934 1.00 90.44 90 GLU A CA 1
ATOM 739 C C . GLU A 1 90 ? -36.800 9.257 62.523 1.00 90.44 90 GLU A C 1
ATOM 741 O O . GLU A 1 90 ? -35.805 8.600 62.198 1.00 90.44 90 GLU A O 1
ATOM 746 N N . ALA A 1 91 ? -37.765 9.543 61.643 1.00 87.94 91 ALA A N 1
ATOM 747 C CA . ALA A 1 91 ? -37.727 9.115 60.246 1.00 87.94 91 ALA A CA 1
ATOM 748 C C . ALA A 1 91 ? -36.544 9.732 59.479 1.00 87.94 91 ALA A C 1
ATOM 750 O O . ALA A 1 91 ? -35.879 9.033 58.708 1.00 87.94 91 ALA A O 1
ATOM 751 N N . THR A 1 92 ? -36.232 11.016 59.705 1.00 89.12 92 THR A N 1
ATOM 752 C CA . THR A 1 92 ? -35.056 11.655 59.091 1.00 89.12 92 THR A CA 1
ATOM 753 C C . THR A 1 92 ? -33.747 11.036 59.572 1.00 89.12 92 THR A C 1
ATOM 755 O O . THR A 1 92 ? -32.917 10.685 58.737 1.00 89.12 92 THR A O 1
ATOM 758 N N . ILE A 1 93 ? -33.598 10.780 60.877 1.00 89.19 93 ILE A N 1
ATOM 759 C CA . ILE A 1 93 ? -32.407 10.131 61.447 1.00 89.19 93 ILE A CA 1
ATOM 760 C C . ILE A 1 93 ? -32.247 8.708 60.890 1.00 89.19 93 ILE A C 1
ATOM 762 O O . ILE A 1 93 ? -31.142 8.292 60.535 1.00 89.19 93 ILE A O 1
ATOM 766 N N . SER A 1 94 ? -33.342 7.949 60.780 1.00 90.12 94 SER A N 1
ATOM 767 C CA . SER A 1 94 ? -33.330 6.603 60.193 1.00 90.12 94 SER A CA 1
ATOM 768 C C . SER A 1 94 ? -32.889 6.623 58.722 1.00 90.12 94 SER A C 1
ATOM 770 O O . SER A 1 94 ? -32.005 5.860 58.312 1.00 90.12 94 SER A O 1
ATOM 772 N N . ASN A 1 95 ? -33.422 7.562 57.933 1.00 89.94 95 ASN A N 1
ATOM 773 C CA . ASN A 1 95 ? -33.018 7.755 56.542 1.00 89.94 95 ASN A CA 1
ATOM 774 C C . ASN A 1 95 ? -31.547 8.172 56.414 1.00 89.94 95 ASN A C 1
ATOM 776 O O . ASN A 1 95 ? -30.833 7.624 55.574 1.00 89.94 95 ASN A O 1
ATOM 780 N N . GLU A 1 96 ? -31.055 9.076 57.261 1.00 89.62 96 GLU A N 1
ATOM 781 C CA . GLU A 1 96 ? -29.644 9.478 57.277 1.00 89.62 96 GLU A CA 1
ATOM 782 C C . GLU A 1 96 ? -28.715 8.302 57.602 1.00 89.62 96 GLU A C 1
ATOM 784 O O . GLU A 1 96 ? -27.719 8.094 56.902 1.00 89.62 96 GLU A O 1
ATOM 789 N N . LYS A 1 97 ? -29.070 7.461 58.584 1.00 91.00 97 LYS A N 1
ATOM 790 C CA . LYS A 1 97 ? -28.334 6.221 58.892 1.00 91.00 97 LYS A CA 1
ATOM 791 C C . LYS A 1 97 ? -28.297 5.267 57.691 1.00 91.00 97 LYS A C 1
ATOM 793 O O . LYS A 1 97 ? -27.242 4.705 57.382 1.00 91.00 97 LYS A O 1
ATOM 798 N N . SER A 1 98 ? -29.415 5.110 56.979 1.00 91.00 98 SER A N 1
ATOM 799 C CA . SER A 1 98 ? -29.501 4.295 55.756 1.00 91.00 98 SER A CA 1
ATOM 800 C C . SER A 1 98 ? -28.615 4.843 54.627 1.00 91.00 98 SER A C 1
ATOM 802 O O . SER A 1 98 ? -27.849 4.097 54.004 1.00 91.00 98 SER A O 1
ATOM 804 N N . ILE A 1 99 ? -28.640 6.160 54.405 1.00 88.69 99 ILE A N 1
ATOM 805 C CA . ILE A 1 99 ? -27.805 6.845 53.407 1.00 88.69 99 ILE A CA 1
ATOM 806 C C . ILE A 1 99 ? -26.318 6.695 53.750 1.00 88.69 99 ILE A C 1
ATOM 808 O O . ILE A 1 99 ? -25.513 6.366 52.873 1.00 88.69 99 ILE A O 1
ATOM 812 N N . LEU A 1 100 ? -25.941 6.862 55.020 1.00 90.44 100 LEU A N 1
ATOM 813 C CA . LEU A 1 100 ? -24.570 6.661 55.496 1.00 90.44 100 LEU A CA 1
ATOM 814 C C . LEU A 1 100 ? -24.094 5.224 55.256 1.00 90.44 100 LEU A C 1
ATOM 816 O O . LEU A 1 100 ? -22.985 5.025 54.753 1.00 90.44 100 LEU A O 1
ATOM 820 N N . LYS A 1 101 ? -24.936 4.219 55.536 1.00 91.88 101 LYS A N 1
ATOM 821 C CA . LYS A 1 101 ? -24.625 2.804 55.273 1.00 91.88 101 LYS A CA 1
ATOM 822 C C . LYS A 1 101 ? -24.363 2.550 53.784 1.00 91.88 101 LYS A C 1
ATOM 824 O O . LYS A 1 101 ? -23.333 1.967 53.443 1.00 91.88 101 LYS A O 1
ATOM 829 N N . ARG A 1 102 ? -25.231 3.046 52.892 1.00 87.69 102 ARG A N 1
ATOM 830 C CA . ARG A 1 102 ? -25.045 2.935 51.430 1.00 87.69 102 ARG A CA 1
ATOM 831 C C . ARG A 1 102 ? -23.777 3.647 50.958 1.00 87.69 102 ARG A C 1
ATOM 833 O O . ARG A 1 102 ? -23.025 3.109 50.150 1.00 87.69 102 ARG A O 1
ATOM 840 N N . THR A 1 103 ? -23.497 4.831 51.497 1.00 88.38 103 THR A N 1
ATOM 841 C CA . THR A 1 103 ? -22.304 5.612 51.137 1.00 88.38 103 THR A CA 1
ATOM 842 C C . THR A 1 103 ? -21.022 4.880 51.536 1.00 88.38 103 THR A C 1
ATOM 844 O O . THR A 1 103 ? -20.104 4.764 50.725 1.00 88.38 103 THR A O 1
ATOM 847 N N . ARG A 1 104 ? -20.980 4.300 52.744 1.00 91.06 104 ARG A N 1
ATOM 848 C CA . ARG A 1 104 ? -19.858 3.467 53.209 1.00 91.06 104 ARG A CA 1
ATOM 849 C C . ARG A 1 104 ? -19.646 2.239 52.325 1.00 91.06 104 ARG A C 1
ATOM 851 O O . ARG A 1 104 ? -18.507 1.950 51.972 1.00 91.06 104 ARG A O 1
ATOM 858 N N . GLN A 1 105 ? -20.719 1.561 51.911 1.00 88.56 105 GLN A N 1
ATOM 859 C CA . GLN A 1 105 ? -20.632 0.431 50.979 1.00 88.56 105 GLN A CA 1
ATOM 860 C C . GLN A 1 105 ? -20.036 0.852 49.632 1.00 88.56 105 GLN A C 1
ATOM 862 O O . GLN A 1 105 ? -19.111 0.206 49.149 1.00 88.56 105 GLN A O 1
ATOM 867 N N . ILE A 1 106 ? -20.501 1.959 49.045 1.00 88.81 106 ILE A N 1
ATOM 868 C CA . ILE A 1 106 ? -19.970 2.472 47.772 1.00 88.81 106 ILE A CA 1
ATOM 869 C C . ILE A 1 106 ? -18.486 2.823 47.896 1.00 88.81 106 ILE A C 1
ATOM 871 O O . ILE A 1 106 ? -17.707 2.488 47.003 1.00 88.81 106 ILE A O 1
ATOM 875 N N . ILE A 1 107 ? -18.093 3.495 48.984 1.00 88.50 107 ILE A N 1
ATOM 876 C CA . ILE A 1 107 ? -16.689 3.828 49.241 1.00 88.50 107 ILE A CA 1
ATOM 877 C C . ILE A 1 107 ? -15.877 2.541 49.317 1.00 88.50 107 ILE A C 1
ATOM 879 O O . ILE A 1 107 ? -14.936 2.407 48.548 1.00 88.50 107 ILE A O 1
ATOM 883 N N . TRP A 1 108 ? -16.289 1.573 50.138 1.00 92.50 108 TRP A N 1
ATOM 884 C CA . TRP A 1 108 ? -15.606 0.286 50.279 1.00 92.50 108 TRP A CA 1
ATOM 885 C C . TRP A 1 108 ? -15.475 -0.471 48.952 1.00 92.50 108 TRP A C 1
ATOM 887 O O . TRP A 1 108 ? -14.392 -0.954 48.625 1.00 92.50 108 TRP A O 1
ATOM 897 N N . PHE A 1 109 ? -16.540 -0.530 48.146 1.00 84.00 109 PHE A N 1
ATOM 898 C CA . PHE A 1 109 ? -16.489 -1.123 46.808 1.00 84.00 109 PHE A CA 1
ATOM 899 C C . PHE A 1 109 ? -15.473 -0.395 45.924 1.00 84.00 109 PHE A C 1
ATOM 901 O O . PHE A 1 109 ? -14.659 -1.037 45.261 1.00 84.00 109 PHE A O 1
ATOM 908 N N . LYS A 1 110 ? -15.454 0.940 45.942 1.00 84.56 110 LYS A N 1
ATOM 909 C CA . LYS A 1 110 ? -14.459 1.710 45.190 1.00 84.56 110 LYS A CA 1
ATOM 910 C C . LYS A 1 110 ? -13.044 1.417 45.675 1.00 84.56 110 LYS A C 1
ATOM 912 O O . LYS A 1 110 ? -12.215 1.087 44.837 1.00 84.56 110 LYS A O 1
ATOM 917 N N . THR A 1 111 ? -12.757 1.458 46.976 1.00 85.06 111 THR A N 1
ATOM 918 C CA . THR A 1 111 ? -11.405 1.182 47.492 1.00 85.06 111 THR A CA 1
ATOM 919 C C . THR A 1 111 ? -10.961 -0.245 47.180 1.00 85.06 111 THR A C 1
ATOM 921 O O . THR A 1 111 ? -9.842 -0.450 46.711 1.00 85.06 111 THR A O 1
ATOM 924 N N . LYS A 1 112 ? -11.846 -1.233 47.355 1.00 81.88 112 LYS A N 1
ATOM 925 C CA . LYS A 1 112 ? -11.543 -2.646 47.094 1.00 81.88 112 LYS A CA 1
ATOM 926 C C . LYS A 1 112 ? -11.264 -2.917 45.614 1.00 81.88 112 LYS A C 1
ATOM 928 O O . LYS A 1 112 ? -10.263 -3.549 45.293 1.00 81.88 112 LYS A O 1
ATOM 933 N N . TYR A 1 113 ? -12.099 -2.404 44.708 1.00 77.75 113 TYR A N 1
ATOM 934 C CA . TYR A 1 113 ? -11.953 -2.642 43.265 1.00 77.75 113 TYR A CA 1
ATOM 935 C C . TYR A 1 113 ? -11.005 -1.663 42.564 1.00 77.75 113 TYR A C 1
ATOM 937 O O . TYR A 1 113 ? -10.590 -1.927 41.439 1.00 77.75 113 TYR A O 1
ATOM 945 N N . GLN A 1 114 ? -10.621 -0.549 43.190 1.00 80.69 114 GLN A N 1
ATOM 946 C CA . GLN A 1 114 ? -9.541 0.302 42.682 1.00 80.69 114 GLN A CA 1
ATOM 947 C C . GLN A 1 114 ? -8.160 -0.225 43.068 1.00 80.69 114 GLN A C 1
ATOM 949 O O . GLN A 1 114 ? -7.201 0.037 42.339 1.00 80.69 114 GLN A O 1
ATOM 954 N N . ASN A 1 115 ? -8.054 -1.027 44.131 1.00 90.56 115 ASN A N 1
ATOM 955 C CA . ASN A 1 115 ? -6.803 -1.675 44.493 1.00 90.56 115 ASN A CA 1
ATOM 956 C C . ASN A 1 115 ? -6.323 -2.585 43.343 1.00 90.56 115 ASN A C 1
ATOM 958 O O . ASN A 1 115 ? -6.957 -3.580 42.981 1.00 90.56 115 ASN A O 1
ATOM 962 N N . VAL A 1 116 ? -5.202 -2.200 42.725 1.00 89.12 116 VAL A N 1
ATOM 963 C CA . VAL A 1 116 ? -4.611 -2.894 41.572 1.00 89.12 116 VAL A CA 1
ATOM 964 C C . VAL A 1 116 ? -4.218 -4.325 41.941 1.00 89.12 116 VAL A C 1
ATOM 966 O O . VAL A 1 116 ? -4.434 -5.230 41.139 1.00 89.12 116 VAL A O 1
ATOM 969 N N . LEU A 1 117 ? -3.727 -4.548 43.165 1.00 89.31 117 LEU A N 1
ATOM 970 C CA . LEU A 1 117 ? -3.338 -5.874 43.651 1.00 89.31 117 LEU A CA 1
ATOM 971 C C . LEU A 1 117 ? -4.551 -6.791 43.807 1.00 89.31 117 LEU A C 1
ATOM 973 O O . LEU A 1 117 ? -4.503 -7.941 43.377 1.00 89.31 117 LEU A O 1
ATOM 977 N N . PHE A 1 118 ? -5.659 -6.277 44.352 1.00 87.94 118 PHE A N 1
ATOM 978 C CA . PHE A 1 118 ? -6.899 -7.049 44.468 1.00 87.94 118 PHE A CA 1
ATOM 979 C C . PHE A 1 118 ? -7.421 -7.470 43.088 1.00 87.94 118 PHE A C 1
ATOM 981 O O . PHE A 1 118 ? -7.696 -8.647 42.868 1.00 87.94 118 PHE A O 1
ATOM 988 N N . ARG A 1 119 ? -7.469 -6.536 42.125 1.00 86.00 119 ARG A N 1
ATOM 989 C CA . ARG A 1 119 ? -7.862 -6.840 40.738 1.00 86.00 119 ARG A CA 1
ATOM 990 C C . ARG A 1 119 ? -6.935 -7.851 40.075 1.00 86.00 119 ARG A C 1
ATOM 992 O O . ARG A 1 119 ? -7.415 -8.739 39.380 1.00 86.00 119 ARG A O 1
ATOM 999 N N . LYS A 1 120 ? -5.623 -7.729 40.288 1.00 92.25 120 LYS A N 1
ATOM 1000 C CA . LYS A 1 120 ? -4.641 -8.675 39.754 1.00 92.25 120 LYS A CA 1
ATOM 1001 C C . LYS A 1 120 ? -4.886 -10.082 40.308 1.00 92.25 120 LYS A C 1
ATOM 1003 O O . LYS A 1 120 ? -5.009 -11.009 39.518 1.00 92.25 120 LYS A O 1
ATOM 1008 N N . LYS A 1 121 ? -5.072 -10.219 41.625 1.00 94.06 121 LYS A N 1
ATOM 1009 C CA . LYS A 1 121 ? -5.325 -11.508 42.290 1.00 94.06 121 LYS A CA 1
ATOM 1010 C C . LYS A 1 121 ? -6.657 -12.143 41.874 1.00 94.06 121 LYS A C 1
ATOM 1012 O O . LYS A 1 121 ? -6.712 -13.344 41.632 1.00 94.06 121 LYS A O 1
ATOM 1017 N N . GLU A 1 122 ? -7.726 -11.356 41.757 1.00 91.19 122 GLU A N 1
ATOM 1018 C CA . GLU A 1 122 ? -9.017 -11.848 41.252 1.00 91.19 122 GLU A CA 1
ATOM 1019 C C . GLU A 1 122 ? -8.938 -12.261 39.776 1.00 91.19 122 GLU A C 1
ATOM 1021 O O . GLU A 1 122 ? -9.438 -13.322 39.407 1.00 91.19 122 GLU A O 1
ATOM 1026 N N . ASN A 1 123 ? -8.235 -11.495 38.936 1.00 91.69 123 ASN A N 1
ATOM 1027 C CA . ASN A 1 123 ? -7.995 -11.883 37.546 1.00 91.69 123 ASN A CA 1
ATOM 1028 C C . ASN A 1 123 ? -7.162 -13.168 37.451 1.00 91.69 123 ASN A C 1
ATOM 1030 O O . ASN A 1 123 ? -7.481 -14.033 36.645 1.00 91.69 123 ASN A O 1
ATOM 1034 N N . GLU A 1 124 ? -6.127 -13.325 38.277 1.00 96.38 124 GLU A N 1
ATOM 1035 C CA . GLU A 1 124 ? -5.326 -14.553 38.347 1.00 96.38 124 GLU A CA 1
ATOM 1036 C C . GLU A 1 124 ? -6.181 -15.760 38.752 1.00 96.38 124 GLU A C 1
ATOM 1038 O O . GLU A 1 124 ? -6.095 -16.807 38.111 1.00 96.38 124 GLU A O 1
ATOM 1043 N N . ARG A 1 125 ? -7.065 -15.608 39.750 1.00 96.12 125 ARG A N 1
ATOM 1044 C CA . ARG A 1 125 ? -8.032 -16.648 40.146 1.00 96.12 125 ARG A CA 1
ATOM 1045 C C . ARG A 1 125 ? -8.984 -17.003 39.009 1.00 96.12 125 ARG A C 1
ATOM 1047 O O . ARG A 1 125 ? -9.176 -18.184 38.734 1.00 96.12 125 ARG A O 1
ATOM 1054 N N . ALA A 1 126 ? -9.539 -16.005 38.325 1.00 94.81 126 ALA A N 1
ATOM 1055 C CA . ALA A 1 126 ? -10.433 -16.217 37.191 1.00 94.81 126 ALA A CA 1
ATOM 1056 C C . ALA A 1 126 ? -9.719 -16.907 36.016 1.00 94.81 126 ALA A C 1
ATOM 1058 O O . ALA A 1 126 ? -10.276 -17.824 35.415 1.00 94.81 126 ALA A O 1
ATOM 1059 N N . ILE A 1 127 ? -8.476 -16.513 35.715 1.00 94.62 127 ILE A N 1
ATOM 1060 C CA . ILE A 1 127 ? -7.643 -17.143 34.682 1.00 94.62 127 ILE A CA 1
ATOM 1061 C C . ILE A 1 127 ? -7.333 -18.590 35.058 1.00 94.62 127 ILE A C 1
ATOM 1063 O O . ILE A 1 127 ? -7.459 -19.465 34.204 1.00 94.62 127 ILE A O 1
ATOM 1067 N N . LYS A 1 128 ? -6.956 -18.852 36.317 1.00 97.62 128 LYS A N 1
ATOM 1068 C CA . LYS A 1 128 ? -6.693 -20.207 36.810 1.00 97.62 128 LYS A CA 1
ATOM 1069 C C . LYS A 1 128 ? -7.943 -21.078 36.690 1.00 97.62 128 LYS A C 1
ATOM 1071 O O . LYS A 1 128 ? -7.889 -22.101 36.024 1.00 97.62 128 LYS A O 1
ATOM 1076 N N . TYR A 1 129 ? -9.082 -20.619 37.210 1.00 97.25 129 TYR A N 1
ATOM 1077 C CA . TYR A 1 129 ? -10.362 -21.320 37.080 1.00 97.25 129 TYR A CA 1
ATOM 1078 C C . TYR A 1 129 ? -10.726 -21.599 35.615 1.00 97.25 129 TYR A C 1
ATOM 1080 O O . TYR A 1 129 ? -11.122 -22.711 35.273 1.00 97.25 129 TYR A O 1
ATOM 1088 N N . PHE A 1 130 ? -10.577 -20.608 34.729 1.00 96.19 130 PHE A N 1
ATOM 1089 C CA . PHE A 1 130 ? -10.857 -20.782 33.304 1.00 96.19 130 PHE A CA 1
ATOM 1090 C C . PHE A 1 130 ? -9.920 -21.810 32.667 1.00 96.19 130 PHE A C 1
ATOM 1092 O O . PHE A 1 130 ? -10.380 -22.642 31.891 1.00 96.19 130 PHE A O 1
ATOM 1099 N N . ARG A 1 131 ? -8.624 -21.766 32.999 1.00 96.75 131 ARG A N 1
ATOM 1100 C CA . ARG A 1 131 ? -7.614 -22.716 32.522 1.00 96.75 131 ARG A CA 1
ATOM 1101 C C . ARG A 1 131 ? -7.947 -24.133 32.983 1.00 96.75 131 ARG A C 1
ATOM 1103 O O . ARG A 1 131 ? -8.042 -25.017 32.139 1.00 96.75 131 ARG A O 1
ATOM 1110 N N . ASP A 1 132 ? -8.197 -24.325 34.274 1.00 97.44 132 ASP A N 1
ATOM 1111 C CA . ASP A 1 132 ? -8.529 -25.630 34.853 1.00 97.44 132 ASP A CA 1
ATOM 1112 C C . ASP A 1 132 ? -9.806 -26.191 34.205 1.00 97.44 132 ASP A C 1
ATOM 1114 O O . ASP A 1 132 ? -9.837 -27.331 33.744 1.00 97.44 132 ASP A O 1
ATOM 1118 N N . LYS A 1 133 ? -10.839 -25.353 34.040 1.00 96.94 133 LYS A N 1
ATOM 1119 C CA . LYS A 1 133 ? -12.079 -25.732 33.350 1.00 96.94 133 LYS A CA 1
ATOM 1120 C C . LYS A 1 133 ? -11.863 -26.057 31.868 1.00 96.94 133 LYS A C 1
ATOM 1122 O O . LYS A 1 133 ? -12.505 -26.961 31.348 1.00 96.94 133 LYS A O 1
ATOM 1127 N N . TYR A 1 134 ? -10.977 -25.336 31.185 1.00 97.00 134 TYR A N 1
ATOM 1128 C CA . TYR A 1 134 ? -10.645 -25.571 29.777 1.00 97.00 134 TYR A CA 1
ATOM 1129 C C . TYR A 1 134 ? -9.860 -26.871 29.561 1.00 97.00 134 TYR A C 1
ATOM 1131 O O . TYR A 1 134 ? -10.037 -27.516 28.529 1.00 97.00 134 TYR A O 1
ATOM 1139 N N . HIS A 1 135 ? -9.013 -27.275 30.510 1.00 96.06 135 HIS A N 1
ATOM 1140 C CA . HIS A 1 135 ? -8.285 -28.544 30.425 1.00 96.06 135 HIS A CA 1
ATOM 1141 C C . HIS A 1 135 ? -9.140 -29.745 30.835 1.00 96.06 135 HIS A C 1
ATOM 1143 O O . HIS A 1 135 ? -9.083 -30.770 30.160 1.00 96.06 135 HIS A O 1
ATOM 1149 N N . ASN A 1 136 ? -9.958 -29.601 31.880 1.00 97.94 136 ASN A N 1
ATOM 1150 C CA . ASN A 1 136 ? -10.659 -30.731 32.494 1.00 97.94 136 ASN A CA 1
ATOM 1151 C C . ASN A 1 136 ? -12.055 -30.998 31.907 1.00 97.94 136 ASN A C 1
ATOM 1153 O O . ASN A 1 136 ? -12.623 -32.054 32.162 1.00 97.94 136 ASN A O 1
ATOM 1157 N N . ASN A 1 137 ? -12.638 -30.069 31.140 1.00 97.94 137 ASN A N 1
ATOM 1158 C CA . ASN A 1 137 ? -13.975 -30.230 30.562 1.00 97.94 137 ASN A CA 1
ATOM 1159 C C . ASN A 1 137 ? -13.941 -30.050 29.034 1.00 97.94 137 ASN A C 1
ATOM 1161 O O . ASN A 1 137 ? -13.776 -28.937 28.522 1.00 97.94 137 ASN A O 1
ATOM 1165 N N . ASN A 1 138 ? -14.116 -31.158 28.307 1.00 97.62 138 ASN A N 1
ATOM 1166 C CA . ASN A 1 138 ? -14.034 -31.183 26.847 1.00 97.62 138 ASN A CA 1
ATOM 1167 C C . ASN A 1 138 ? -15.137 -30.343 26.177 1.00 97.62 138 ASN A C 1
ATOM 1169 O O . ASN A 1 138 ? -14.847 -29.569 25.265 1.00 97.62 138 ASN A O 1
ATOM 1173 N N . ASP A 1 139 ? -16.373 -30.404 26.674 1.00 97.56 139 ASP A N 1
ATOM 1174 C CA . ASP A 1 139 ? -17.500 -29.644 26.115 1.00 97.56 139 ASP A CA 1
ATOM 1175 C C . ASP A 1 139 ? -17.290 -28.137 26.269 1.00 97.56 139 ASP A C 1
ATOM 1177 O O . ASP A 1 139 ? -17.525 -27.347 25.349 1.00 97.56 139 ASP A O 1
ATOM 1181 N N . PHE A 1 140 ? -16.788 -27.715 27.433 1.00 96.62 140 PHE A N 1
ATOM 1182 C CA . PHE A 1 14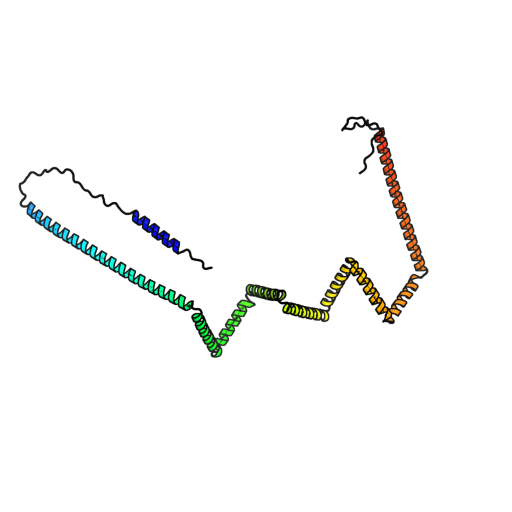0 ? -16.423 -26.324 27.667 1.00 96.62 140 PHE A CA 1
ATOM 1183 C C . PHE A 1 140 ? -15.317 -25.880 26.704 1.00 96.62 140 PHE A C 1
ATOM 1185 O O . PHE A 1 140 ? -15.415 -24.797 26.122 1.00 96.62 140 PHE A O 1
ATOM 1192 N N . ARG A 1 141 ? -14.295 -26.717 26.498 1.00 97.81 141 ARG A N 1
ATOM 1193 C CA . ARG A 1 141 ? -13.196 -26.458 25.563 1.00 97.81 141 ARG A CA 1
ATOM 1194 C C . ARG A 1 141 ? -13.689 -26.275 24.129 1.00 97.81 141 ARG A C 1
ATOM 1196 O O . ARG A 1 141 ? -13.378 -25.253 23.515 1.00 97.81 141 ARG A O 1
ATOM 1203 N N . GLU A 1 142 ? -14.487 -27.203 23.609 1.00 97.88 142 GLU A N 1
ATOM 1204 C CA . GLU A 1 142 ? -15.007 -27.130 22.236 1.00 97.88 142 GLU A CA 1
ATOM 1205 C C . GLU A 1 142 ? -15.973 -25.951 22.041 1.00 97.88 142 GLU A C 1
ATOM 1207 O O . GLU A 1 142 ? -15.902 -25.229 21.036 1.00 97.88 142 GLU A O 1
ATOM 1212 N N . LYS A 1 143 ? -16.793 -25.637 23.052 1.00 97.75 143 LYS A N 1
ATOM 1213 C CA . LYS A 1 143 ? -17.640 -24.435 23.050 1.00 97.75 143 LYS A CA 1
ATOM 1214 C C . LYS A 1 143 ? -16.817 -23.145 22.999 1.00 97.75 143 LYS A C 1
ATOM 1216 O O . LYS A 1 143 ? -17.178 -22.214 22.277 1.00 97.75 143 LYS A O 1
ATOM 1221 N N . GLN A 1 144 ? -15.706 -23.062 23.735 1.00 96.31 144 GLN A N 1
ATOM 1222 C CA . GLN A 1 144 ? -14.824 -21.889 23.702 1.00 96.31 144 GLN A CA 1
ATOM 1223 C C . GLN A 1 144 ? -14.057 -21.776 22.383 1.00 96.31 144 GLN A C 1
ATOM 1225 O O . GLN A 1 144 ? -13.982 -20.678 21.833 1.00 96.31 144 GLN A O 1
ATOM 1230 N N . LYS A 1 145 ? -13.554 -22.886 21.824 1.00 96.25 145 LYS A N 1
ATOM 1231 C CA . LYS A 1 145 ? -12.945 -22.894 20.483 1.00 96.25 145 LYS A CA 1
ATOM 1232 C C . LYS A 1 145 ? -13.915 -22.357 19.433 1.00 96.25 145 LYS A C 1
ATOM 1234 O O . LYS A 1 145 ? -13.540 -21.486 18.650 1.00 96.25 145 LYS A O 1
ATOM 1239 N N . SER A 1 146 ? -15.167 -22.814 19.468 1.00 96.31 146 SER A N 1
ATOM 1240 C CA . SER A 1 146 ? -16.220 -22.360 18.554 1.00 96.31 146 SER A CA 1
ATOM 1241 C C . SER A 1 146 ? -16.486 -20.859 18.693 1.00 96.31 146 SER A C 1
ATOM 1243 O O . SER A 1 146 ? -16.461 -20.137 17.697 1.00 96.31 146 SER A O 1
ATOM 1245 N N . ARG A 1 147 ? -16.613 -20.355 19.928 1.00 95.25 147 ARG A N 1
ATOM 1246 C CA . ARG A 1 147 ? -16.778 -18.916 20.209 1.00 95.25 147 ARG A CA 1
ATOM 1247 C C . ARG A 1 147 ? -15.592 -18.074 19.742 1.00 95.25 147 ARG A C 1
ATOM 1249 O O . ARG A 1 147 ? -15.786 -16.996 19.187 1.00 95.25 147 ARG A O 1
ATOM 1256 N N . ILE A 1 148 ? -14.361 -18.544 19.952 1.00 94.00 148 ILE A N 1
ATOM 1257 C CA . ILE A 1 148 ? -13.149 -17.850 19.492 1.00 94.00 148 ILE A CA 1
ATOM 1258 C C . ILE A 1 148 ? -13.108 -17.828 17.963 1.00 94.00 148 ILE A C 1
ATOM 1260 O O . ILE A 1 148 ? -12.847 -16.776 17.379 1.00 94.00 148 ILE A O 1
ATOM 1264 N N . LYS A 1 149 ? -13.403 -18.957 17.309 1.00 95.75 149 LYS A N 1
ATOM 1265 C CA . LYS A 1 149 ? -13.454 -19.063 15.847 1.00 95.75 149 LYS A CA 1
ATOM 1266 C C . LYS A 1 149 ? -14.493 -18.108 15.263 1.00 95.75 149 LYS A C 1
ATOM 1268 O O . LYS A 1 149 ? -14.174 -17.357 14.344 1.00 95.75 149 LYS A O 1
ATOM 1273 N N . GLU A 1 150 ? -15.694 -18.075 15.833 1.00 95.50 150 GLU A N 1
ATOM 1274 C CA . GLU A 1 150 ? -16.753 -17.143 15.445 1.00 95.50 150 GLU A CA 1
ATOM 1275 C C . GLU A 1 150 ? -16.329 -15.685 15.663 1.00 95.50 150 GLU A C 1
ATOM 1277 O O . GLU A 1 150 ? -16.456 -14.863 14.757 1.00 95.50 150 GLU A O 1
ATOM 1282 N N . HIS A 1 151 ? -15.737 -15.363 16.818 1.00 93.25 151 HIS A N 1
ATOM 1283 C CA . HIS A 1 151 ? -15.238 -14.018 17.099 1.00 93.25 151 HIS A CA 1
ATOM 1284 C C . HIS A 1 151 ? -14.169 -13.577 16.093 1.00 93.25 151 HIS A C 1
ATOM 1286 O O . HIS A 1 151 ? -14.223 -12.452 15.594 1.00 93.25 151 HIS A O 1
ATOM 1292 N N . ILE A 1 152 ? -13.209 -14.448 15.765 1.00 91.44 152 ILE A N 1
ATOM 1293 C CA . ILE A 1 152 ? -12.178 -14.174 14.756 1.00 91.44 152 ILE A CA 1
ATOM 1294 C C . ILE A 1 152 ? -12.831 -13.954 13.390 1.00 91.44 152 ILE A C 1
ATOM 1296 O O . ILE A 1 152 ? -12.514 -12.979 12.708 1.00 91.44 152 ILE A O 1
ATOM 1300 N N . LEU A 1 153 ? -13.781 -14.806 13.010 1.00 93.00 153 LEU A N 1
ATOM 1301 C CA . LEU A 1 153 ? -14.489 -14.708 11.740 1.00 93.00 153 LEU A CA 1
ATOM 1302 C C . LEU A 1 153 ? -15.271 -13.393 11.624 1.00 93.00 153 LEU A C 1
ATOM 1304 O O . LEU A 1 153 ? -15.124 -12.664 10.643 1.00 93.00 153 LEU A O 1
ATOM 1308 N N . VAL A 1 154 ? -16.035 -13.022 12.649 1.00 91.50 154 VAL A N 1
ATOM 1309 C CA . VAL A 1 154 ? -16.793 -11.765 12.673 1.00 91.50 154 VAL A CA 1
ATOM 1310 C C . VAL A 1 154 ? -15.854 -10.556 12.668 1.00 91.50 154 VAL A C 1
ATOM 1312 O O . VAL A 1 154 ? -16.033 -9.623 11.882 1.00 91.50 154 VAL A O 1
ATOM 1315 N N . LYS A 1 155 ? -14.820 -10.567 13.511 1.00 88.25 155 LYS A N 1
ATOM 1316 C CA . LYS A 1 155 ? -13.956 -9.402 13.727 1.00 88.25 155 LYS A CA 1
ATOM 1317 C C . LYS A 1 155 ? -12.923 -9.183 12.625 1.00 88.25 155 LYS A C 1
ATOM 1319 O O . LYS A 1 155 ? -12.663 -8.033 12.286 1.00 88.25 155 LYS A O 1
ATOM 1324 N N . TYR A 1 156 ? -12.324 -10.240 12.082 1.00 83.44 156 TYR A N 1
ATOM 1325 C CA . TYR A 1 156 ? -11.220 -10.131 11.119 1.00 83.44 156 TYR A CA 1
ATOM 1326 C C . TYR A 1 156 ? -11.643 -10.408 9.676 1.00 83.44 156 TYR A C 1
ATOM 1328 O O . TYR A 1 156 ? -11.071 -9.805 8.767 1.00 83.44 156 TYR A O 1
ATOM 1336 N N . HIS A 1 157 ? -12.634 -11.278 9.453 1.00 84.38 157 HIS A N 1
ATOM 1337 C CA . HIS A 1 157 ? -13.057 -11.645 8.099 1.00 84.38 157 HIS A CA 1
ATOM 1338 C C . HIS A 1 157 ? -14.280 -10.854 7.630 1.00 84.38 157 HIS A C 1
ATOM 1340 O O . HIS A 1 157 ? -14.242 -10.297 6.535 1.00 84.38 157 HIS A O 1
ATOM 1346 N N . LYS A 1 158 ? -15.334 -10.749 8.452 1.00 90.00 158 LYS A N 1
ATOM 1347 C CA . LYS A 1 158 ? -16.568 -10.031 8.077 1.00 90.00 158 LYS A CA 1
ATOM 1348 C C . LYS A 1 158 ? -16.451 -8.513 8.232 1.00 90.00 158 LYS A C 1
ATOM 1350 O O . LYS A 1 158 ? -16.973 -7.768 7.409 1.00 90.00 158 LYS A O 1
ATOM 1355 N N . ASN A 1 159 ? -15.749 -8.027 9.256 1.00 92.44 159 ASN A N 1
ATOM 1356 C CA . ASN A 1 159 ? -15.600 -6.589 9.482 1.00 92.44 159 ASN A CA 1
ATOM 1357 C C . ASN A 1 159 ? -14.489 -5.985 8.602 1.00 92.44 159 ASN A C 1
ATOM 1359 O O . ASN A 1 159 ? -13.324 -5.865 9.001 1.00 92.44 159 ASN A O 1
ATOM 1363 N N . THR A 1 160 ? -14.870 -5.566 7.397 1.00 93.06 160 THR A N 1
ATOM 1364 C CA . THR A 1 160 ? -13.989 -4.912 6.418 1.00 93.06 160 THR A CA 1
ATOM 1365 C C . THR A 1 160 ? -13.275 -3.690 7.002 1.00 93.06 160 THR A C 1
ATOM 1367 O O . THR A 1 160 ? -12.062 -3.553 6.837 1.00 93.06 160 THR A O 1
ATOM 1370 N N . ASN A 1 161 ? -13.982 -2.853 7.765 1.00 93.06 161 ASN A N 1
ATOM 1371 C CA . ASN A 1 161 ? -13.430 -1.651 8.395 1.00 93.06 161 ASN A CA 1
ATOM 1372 C C . ASN A 1 161 ? -12.329 -1.972 9.410 1.00 93.06 161 ASN A C 1
ATOM 1374 O O . ASN A 1 161 ? -11.292 -1.301 9.448 1.00 93.06 161 ASN A O 1
ATOM 1378 N N . PHE A 1 162 ? -12.528 -3.005 10.231 1.00 89.75 162 PHE A N 1
ATOM 1379 C CA . PHE A 1 162 ? -11.508 -3.463 11.167 1.00 89.75 162 PHE A CA 1
ATOM 1380 C C . PHE A 1 162 ? -10.277 -3.988 10.420 1.00 89.75 162 PHE A C 1
ATOM 1382 O O . PHE A 1 162 ? -9.155 -3.603 10.755 1.00 89.75 162 PHE A O 1
ATOM 1389 N N . ARG A 1 163 ? -10.478 -4.789 9.365 1.00 89.75 163 ARG A N 1
ATOM 1390 C CA . ARG A 1 163 ? -9.395 -5.319 8.525 1.00 89.75 163 ARG A CA 1
ATOM 1391 C C . ARG A 1 163 ? -8.576 -4.203 7.878 1.00 89.75 163 ARG A C 1
ATOM 1393 O O . ARG A 1 163 ? -7.354 -4.206 7.997 1.00 89.75 163 ARG A O 1
ATOM 1400 N N . VAL A 1 164 ? -9.229 -3.212 7.269 1.00 92.31 164 VAL A N 1
ATOM 1401 C CA . VAL A 1 164 ? -8.559 -2.056 6.648 1.00 92.31 164 VAL A CA 1
ATOM 1402 C C . VAL A 1 164 ? -7.763 -1.262 7.685 1.00 92.31 164 VAL A C 1
ATOM 1404 O O . VAL A 1 164 ? -6.581 -0.989 7.474 1.00 92.31 164 VAL A O 1
ATOM 1407 N N . LYS A 1 165 ? -8.353 -0.950 8.848 1.00 94.19 165 LYS A N 1
ATOM 1408 C CA . LYS A 1 165 ? -7.648 -0.237 9.929 1.00 94.19 165 LYS A CA 1
ATOM 1409 C C . LYS A 1 165 ? -6.461 -1.034 10.472 1.00 94.19 165 LYS A C 1
ATOM 1411 O O . LYS A 1 165 ? -5.412 -0.448 10.746 1.00 94.19 165 LYS A O 1
ATOM 1416 N N . ASN A 1 166 ? -6.606 -2.347 10.640 1.00 92.06 166 ASN A N 1
ATOM 1417 C CA . ASN A 1 166 ? -5.536 -3.204 11.140 1.00 92.06 166 ASN A CA 1
ATOM 1418 C C . ASN A 1 166 ? -4.392 -3.325 10.125 1.00 92.06 166 ASN A C 1
ATOM 1420 O O . ASN A 1 166 ? -3.234 -3.154 10.501 1.00 92.06 166 ASN A O 1
ATOM 1424 N N . ASN A 1 167 ? -4.712 -3.501 8.841 1.00 92.38 167 ASN A N 1
ATOM 1425 C CA . ASN A 1 167 ? -3.731 -3.502 7.758 1.00 92.38 167 ASN A CA 1
ATOM 1426 C C . ASN A 1 167 ? -2.999 -2.160 7.687 1.00 92.38 167 ASN A C 1
ATOM 1428 O O . ASN A 1 167 ? -1.777 -2.139 7.702 1.00 92.38 167 ASN A O 1
ATOM 1432 N N . ALA A 1 168 ? -3.713 -1.032 7.751 1.00 94.75 168 ALA A N 1
ATOM 1433 C CA . ALA A 1 168 ? -3.094 0.293 7.758 1.00 94.75 168 ALA A CA 1
ATOM 1434 C C . ALA A 1 168 ? -2.158 0.513 8.963 1.00 94.75 168 ALA A C 1
ATOM 1436 O O . ALA A 1 168 ? -1.129 1.180 8.840 1.00 94.75 168 ALA A O 1
ATOM 1437 N N . ARG A 1 169 ? -2.491 -0.037 10.140 1.00 94.12 169 ARG A N 1
ATOM 1438 C CA . ARG A 1 169 ? -1.608 -0.010 11.321 1.00 94.12 169 ARG A CA 1
ATOM 1439 C C . ARG A 1 169 ? -0.385 -0.904 11.134 1.00 94.12 169 ARG A C 1
ATOM 1441 O O . ARG A 1 169 ? 0.714 -0.485 11.486 1.00 94.12 169 ARG A O 1
ATOM 1448 N N . ALA A 1 170 ? -0.560 -2.106 10.589 1.00 93.69 170 ALA A N 1
ATOM 1449 C CA . ALA A 1 170 ? 0.539 -3.020 10.297 1.00 93.69 170 ALA A CA 1
ATOM 1450 C C . ALA A 1 170 ? 1.497 -2.418 9.258 1.00 93.69 170 ALA A C 1
ATOM 1452 O O . ALA A 1 170 ? 2.696 -2.347 9.515 1.00 93.69 170 ALA A O 1
ATOM 1453 N N . SER A 1 171 ? 0.970 -1.876 8.157 1.00 94.31 171 SER A N 1
ATOM 1454 C CA . SER A 1 171 ? 1.743 -1.164 7.137 1.00 94.31 171 SER A CA 1
ATOM 1455 C C . SER A 1 171 ? 2.513 0.011 7.733 1.00 94.31 171 SER A C 1
ATOM 1457 O O . SER A 1 171 ? 3.704 0.134 7.478 1.00 94.31 171 SER A O 1
ATOM 1459 N N . ARG A 1 172 ? 1.889 0.821 8.602 1.00 95.75 172 ARG A N 1
ATOM 1460 C CA . ARG A 1 172 ? 2.587 1.904 9.317 1.00 95.75 172 ARG A CA 1
ATOM 1461 C C . ARG A 1 172 ? 3.714 1.398 10.213 1.00 95.75 172 ARG A C 1
ATOM 1463 O O . ARG A 1 172 ? 4.785 1.987 10.219 1.00 95.75 172 ARG A O 1
ATOM 1470 N N . ARG A 1 173 ? 3.511 0.302 10.950 1.00 95.19 173 ARG A N 1
ATOM 1471 C CA . ARG A 1 173 ? 4.570 -0.297 11.783 1.00 95.19 173 ARG A CA 1
ATOM 1472 C C . ARG A 1 173 ? 5.738 -0.798 10.939 1.00 95.19 173 ARG A C 1
ATOM 1474 O O . ARG A 1 173 ? 6.883 -0.560 11.309 1.00 95.19 173 ARG A O 1
ATOM 1481 N N . ILE A 1 174 ? 5.453 -1.464 9.820 1.00 94.12 174 ILE A N 1
ATOM 1482 C CA . ILE A 1 174 ? 6.476 -1.954 8.888 1.00 94.12 174 ILE A CA 1
ATOM 1483 C C . ILE A 1 174 ? 7.233 -0.780 8.268 1.00 94.12 174 ILE A C 1
ATOM 1485 O O . ILE A 1 174 ? 8.459 -0.800 8.256 1.00 94.12 174 ILE A O 1
ATOM 1489 N N . LEU A 1 175 ? 6.521 0.255 7.820 1.00 94.81 175 LEU A N 1
ATOM 1490 C CA . LEU A 1 175 ? 7.113 1.459 7.242 1.00 94.81 175 LEU A CA 1
ATOM 1491 C C . LEU A 1 175 ? 8.002 2.183 8.258 1.00 94.81 175 LEU A C 1
ATOM 1493 O O . LEU A 1 175 ? 9.163 2.462 7.974 1.00 94.81 175 LEU A O 1
ATOM 1497 N N . ASN A 1 176 ? 7.505 2.399 9.477 1.00 96.31 176 ASN A N 1
ATOM 1498 C CA . ASN A 1 176 ? 8.296 3.000 10.546 1.00 96.31 176 ASN A CA 1
ATOM 1499 C C . ASN A 1 176 ? 9.552 2.171 10.826 1.00 96.31 176 ASN A C 1
ATOM 1501 O O . ASN A 1 176 ? 10.643 2.729 10.876 1.00 96.31 176 ASN A O 1
ATOM 1505 N N . LYS A 1 177 ? 9.427 0.841 10.928 1.00 95.69 177 LYS A N 1
ATOM 1506 C CA . LYS A 1 177 ? 10.573 -0.059 11.118 1.00 95.69 177 LYS A CA 1
ATOM 1507 C C . LYS A 1 177 ? 11.562 0.010 9.949 1.00 95.69 177 LYS A C 1
ATOM 1509 O O . LYS A 1 177 ? 12.764 -0.051 10.175 1.00 95.69 177 LYS A O 1
ATOM 1514 N N . TYR A 1 178 ? 11.079 0.155 8.718 1.00 96.56 178 TYR A N 1
ATOM 1515 C CA . TYR A 1 178 ? 11.909 0.320 7.523 1.00 96.56 178 TYR A CA 1
ATOM 1516 C C . TYR A 1 178 ? 12.719 1.624 7.547 1.00 96.56 178 TYR A C 1
ATOM 1518 O O . TYR A 1 178 ? 13.875 1.639 7.128 1.00 96.56 178 TYR A O 1
ATOM 1526 N N . HIS A 1 179 ? 12.152 2.712 8.068 1.00 94.81 179 HIS A N 1
ATOM 1527 C CA . HIS A 1 179 ? 12.871 3.982 8.179 1.00 94.81 179 HIS A CA 1
ATOM 1528 C C . HIS A 1 179 ? 13.842 4.021 9.360 1.00 94.81 179 HIS A C 1
ATOM 1530 O O . HIS A 1 179 ? 14.951 4.528 9.203 1.00 94.81 179 HIS A O 1
ATOM 1536 N N . THR A 1 180 ? 13.463 3.465 10.513 1.00 97.31 180 THR A N 1
ATOM 1537 C CA . THR A 1 180 ? 14.264 3.565 11.743 1.00 97.31 180 THR A CA 1
ATOM 1538 C C . THR A 1 180 ? 15.343 2.496 11.864 1.00 97.31 180 THR A C 1
ATOM 1540 O O . THR A 1 180 ? 16.384 2.748 12.462 1.00 97.31 180 THR A O 1
ATOM 1543 N N . ASN A 1 181 ? 15.136 1.302 11.305 1.00 98.00 181 ASN A N 1
ATOM 1544 C CA . ASN A 1 181 ? 16.048 0.178 11.482 1.00 98.00 181 ASN A CA 1
ATOM 1545 C C . ASN A 1 181 ? 16.775 -0.165 10.171 1.00 98.00 181 ASN A C 1
ATOM 1547 O O . ASN A 1 181 ? 16.206 -0.772 9.260 1.00 98.00 181 ASN A O 1
ATOM 1551 N N . LYS A 1 182 ? 18.071 0.176 10.106 1.00 97.12 182 LYS A N 1
ATOM 1552 C CA . LYS A 1 182 ? 18.941 -0.095 8.950 1.00 97.12 182 LYS A CA 1
ATOM 1553 C C . LYS A 1 182 ? 19.025 -1.588 8.611 1.00 97.12 182 LYS A C 1
ATOM 1555 O O . LYS A 1 182 ? 18.870 -1.937 7.447 1.00 97.12 182 LYS A O 1
ATOM 1560 N N . THR A 1 183 ? 19.194 -2.473 9.595 1.00 97.12 183 THR A N 1
ATOM 1561 C CA . THR A 1 183 ? 19.334 -3.918 9.329 1.00 97.12 183 THR A CA 1
ATOM 1562 C C . THR A 1 183 ? 18.043 -4.519 8.777 1.00 97.12 183 THR A C 1
ATOM 1564 O O . THR A 1 183 ? 18.080 -5.341 7.864 1.00 97.12 183 THR A O 1
ATOM 1567 N N . PHE A 1 184 ? 16.882 -4.073 9.270 1.00 96.31 184 PHE A N 1
ATOM 1568 C CA . PHE A 1 184 ? 15.587 -4.462 8.711 1.00 96.31 184 PHE A CA 1
ATOM 1569 C C . PHE A 1 184 ? 15.409 -3.943 7.280 1.00 96.31 184 PHE A C 1
ATOM 1571 O O . PHE A 1 184 ? 14.992 -4.697 6.404 1.00 96.31 184 PHE A O 1
ATOM 1578 N N . ARG A 1 185 ? 15.766 -2.679 7.027 1.00 97.56 185 ARG A N 1
ATOM 1579 C CA . ARG A 1 185 ? 15.732 -2.076 5.691 1.00 97.56 185 ARG A CA 1
ATOM 1580 C C . ARG A 1 185 ? 16.588 -2.844 4.690 1.00 97.56 185 ARG A C 1
ATOM 1582 O O . ARG A 1 185 ? 16.120 -3.129 3.590 1.00 97.56 185 ARG A O 1
ATOM 1589 N N . ASP A 1 186 ? 17.808 -3.196 5.072 1.00 96.81 186 ASP A N 1
ATOM 1590 C CA . ASP A 1 186 ? 18.737 -3.900 4.193 1.00 96.81 186 ASP A CA 1
ATOM 1591 C C . ASP A 1 186 ? 18.243 -5.327 3.908 1.00 96.81 186 ASP A C 1
ATOM 1593 O O . ASP A 1 186 ? 18.236 -5.737 2.751 1.00 96.81 186 ASP A O 1
ATOM 1597 N N . LYS A 1 187 ? 17.679 -6.029 4.906 1.00 96.62 187 LYS A N 1
ATOM 1598 C CA . LYS A 1 187 ? 16.995 -7.323 4.702 1.00 96.62 187 LYS A CA 1
ATOM 1599 C C . LYS A 1 187 ? 15.810 -7.230 3.734 1.00 96.62 187 LYS A C 1
ATOM 1601 O O . LYS A 1 187 ? 15.642 -8.090 2.874 1.00 96.62 187 LYS A O 1
ATOM 1606 N N . VAL A 1 188 ? 14.981 -6.190 3.846 1.00 95.00 188 VAL A N 1
ATOM 1607 C CA . VAL A 1 188 ? 13.850 -5.984 2.923 1.00 95.00 188 VAL A CA 1
ATOM 1608 C C . VAL A 1 188 ? 14.350 -5.704 1.503 1.00 95.00 188 VAL A C 1
ATOM 1610 O O . VAL A 1 188 ? 13.794 -6.238 0.544 1.00 95.00 188 VAL A O 1
ATOM 1613 N N . LYS A 1 189 ? 15.419 -4.911 1.348 1.00 94.88 189 LYS A N 1
ATOM 1614 C CA . LYS A 1 189 ? 16.038 -4.642 0.041 1.00 94.88 189 LYS A CA 1
ATOM 1615 C C . LYS A 1 189 ? 16.608 -5.906 -0.592 1.00 94.88 189 LYS A C 1
ATOM 1617 O O . LYS A 1 189 ? 16.336 -6.153 -1.763 1.00 94.88 189 LYS A O 1
ATOM 1622 N N . THR A 1 190 ? 17.360 -6.714 0.156 1.00 96.44 190 THR A N 1
ATOM 1623 C CA . THR A 1 190 ? 17.934 -7.959 -0.376 1.00 96.44 190 THR A CA 1
ATOM 1624 C C . THR A 1 190 ? 16.839 -8.934 -0.789 1.00 96.44 190 THR A C 1
ATOM 1626 O O . THR A 1 190 ? 16.884 -9.455 -1.900 1.00 96.44 190 THR A O 1
ATOM 1629 N N . GLN A 1 191 ? 15.802 -9.110 0.032 1.00 95.12 191 GLN A N 1
ATOM 1630 C CA . GLN A 1 191 ? 14.683 -9.991 -0.297 1.00 95.12 191 GLN A CA 1
ATOM 1631 C C . GLN A 1 191 ? 13.885 -9.501 -1.516 1.00 95.12 191 GLN A C 1
ATOM 1633 O O . GLN A 1 191 ? 13.529 -10.300 -2.382 1.00 95.12 191 GLN A O 1
ATOM 1638 N N . SER A 1 192 ? 13.651 -8.190 -1.624 1.00 94.00 192 SER A N 1
ATOM 1639 C CA . SER A 1 192 ? 13.027 -7.584 -2.806 1.00 94.00 192 SER A CA 1
ATOM 1640 C C . SER A 1 192 ? 13.873 -7.800 -4.064 1.00 94.00 192 SER A C 1
ATOM 1642 O O . SER A 1 192 ? 13.351 -8.213 -5.098 1.00 94.00 192 SER A O 1
ATOM 1644 N N . ASN A 1 193 ? 15.193 -7.613 -3.970 1.00 94.00 193 ASN A N 1
ATOM 1645 C CA . ASN A 1 193 ? 16.113 -7.833 -5.085 1.00 94.00 193 ASN A CA 1
ATOM 1646 C C . ASN A 1 193 ? 16.124 -9.296 -5.536 1.00 94.00 193 ASN A C 1
ATOM 1648 O O . ASN A 1 193 ? 16.036 -9.552 -6.733 1.00 94.00 193 ASN A O 1
ATOM 1652 N N . ILE A 1 194 ? 16.162 -10.251 -4.601 1.00 96.25 194 ILE A N 1
ATOM 1653 C CA . ILE A 1 194 ? 16.068 -11.686 -4.909 1.00 96.25 194 ILE A CA 1
ATOM 1654 C C . ILE A 1 194 ? 14.749 -11.985 -5.627 1.00 96.25 194 ILE A C 1
ATOM 1656 O O . ILE A 1 194 ? 14.743 -12.653 -6.657 1.00 96.25 194 ILE A O 1
ATOM 1660 N N . HIS A 1 195 ? 13.630 -11.448 -5.136 1.00 94.38 195 HIS A N 1
ATOM 1661 C CA . HIS A 1 195 ? 12.333 -11.631 -5.783 1.00 94.38 195 HIS A CA 1
ATOM 1662 C C . HIS A 1 195 ? 12.310 -11.063 -7.212 1.00 94.38 195 HIS A C 1
ATOM 1664 O O . HIS A 1 195 ? 11.833 -11.729 -8.131 1.00 94.38 195 HIS A O 1
ATOM 1670 N N . ILE A 1 196 ? 12.850 -9.858 -7.418 1.00 94.00 196 ILE A N 1
ATOM 1671 C CA . ILE A 1 196 ? 12.930 -9.217 -8.737 1.00 94.00 196 ILE A CA 1
ATOM 1672 C C . ILE A 1 196 ? 13.828 -10.018 -9.683 1.00 94.00 196 ILE A C 1
ATOM 1674 O O . ILE A 1 196 ? 13.438 -10.240 -10.828 1.00 94.00 196 ILE A O 1
ATOM 1678 N N . LEU A 1 197 ? 14.989 -10.483 -9.216 1.00 94.44 197 LEU A N 1
ATOM 1679 C CA . LEU A 1 197 ? 15.904 -11.323 -9.992 1.00 94.44 197 LEU A CA 1
ATOM 1680 C C . LEU A 1 197 ? 15.231 -12.637 -10.394 1.00 94.44 197 LEU A C 1
ATOM 1682 O O . LEU A 1 197 ? 15.188 -12.972 -11.577 1.00 94.44 197 LEU A O 1
ATOM 1686 N N . ASN A 1 198 ? 14.607 -13.332 -9.442 1.00 96.06 198 ASN A N 1
ATOM 1687 C CA . ASN A 1 198 ? 13.876 -14.567 -9.719 1.00 96.06 198 ASN A CA 1
ATOM 1688 C C . ASN A 1 198 ? 12.763 -14.331 -10.743 1.00 96.06 198 ASN A C 1
ATOM 1690 O O . ASN A 1 198 ? 12.627 -15.091 -11.702 1.00 96.06 198 ASN A O 1
ATOM 1694 N N . LYS A 1 199 ? 12.003 -13.240 -10.604 1.00 94.81 199 LYS A N 1
ATOM 1695 C CA . LYS A 1 199 ? 10.962 -12.856 -11.564 1.00 94.81 199 LYS A CA 1
ATOM 1696 C C . LYS A 1 199 ? 11.536 -12.518 -12.943 1.00 94.81 199 LYS A C 1
ATOM 1698 O O . LYS A 1 199 ? 10.924 -12.852 -13.952 1.00 94.81 199 LYS A O 1
ATOM 1703 N N . TYR A 1 200 ? 12.707 -11.890 -13.006 1.00 96.38 200 TYR A N 1
ATOM 1704 C CA . TYR A 1 200 ? 13.409 -11.577 -14.252 1.00 96.38 200 TYR A CA 1
ATOM 1705 C C . TYR A 1 200 ? 13.879 -12.833 -14.998 1.00 96.38 200 TYR A C 1
ATOM 1707 O O . TYR A 1 200 ? 13.770 -12.902 -16.224 1.00 96.38 200 TYR A O 1
ATOM 1715 N N . HIS A 1 201 ? 14.359 -13.850 -14.283 1.00 95.00 201 HIS A N 1
ATOM 1716 C CA . HIS A 1 201 ? 14.788 -15.102 -14.908 1.00 95.00 201 HIS A CA 1
ATOM 1717 C C . HIS A 1 201 ? 13.607 -15.983 -15.332 1.00 95.00 201 HIS A C 1
ATOM 1719 O O . HIS A 1 201 ? 13.618 -16.514 -16.443 1.00 95.00 201 HIS A O 1
ATOM 1725 N N . THR A 1 202 ? 12.571 -16.076 -14.497 1.00 97.31 202 THR A N 1
ATOM 1726 C CA . THR A 1 202 ? 11.422 -16.969 -14.721 1.00 97.31 202 THR A CA 1
ATOM 1727 C C . THR A 1 202 ? 10.380 -16.403 -15.686 1.00 97.31 202 THR A C 1
ATOM 1729 O O . THR A 1 202 ? 9.808 -17.145 -16.479 1.00 97.31 202 THR A O 1
ATOM 1732 N N . ASN A 1 203 ? 10.125 -15.092 -15.671 1.00 97.81 203 ASN A N 1
ATOM 1733 C CA . ASN A 1 203 ? 9.041 -14.490 -16.444 1.00 97.81 203 ASN A CA 1
ATOM 1734 C C . ASN A 1 203 ? 9.571 -13.691 -17.647 1.00 97.81 203 ASN A C 1
ATOM 1736 O O . ASN A 1 203 ? 10.023 -12.550 -17.513 1.00 97.81 203 ASN A O 1
ATOM 1740 N N . LYS A 1 204 ? 9.433 -14.265 -18.851 1.00 97.19 204 LYS A N 1
ATOM 1741 C CA . LYS A 1 204 ? 9.837 -13.635 -20.122 1.00 97.19 204 LYS A CA 1
ATOM 1742 C C . LYS A 1 204 ? 9.185 -12.263 -20.337 1.00 97.19 204 LYS A C 1
ATOM 1744 O O . LYS A 1 204 ? 9.880 -11.316 -20.686 1.00 97.19 204 LYS A O 1
ATOM 1749 N N . THR A 1 205 ? 7.885 -12.123 -20.067 1.00 97.06 205 THR A N 1
ATOM 1750 C CA . THR A 1 205 ? 7.168 -10.849 -20.277 1.00 97.06 205 THR A CA 1
ATOM 1751 C C . THR A 1 205 ? 7.679 -9.739 -19.356 1.00 97.06 205 THR A C 1
ATOM 1753 O O . THR A 1 205 ? 7.831 -8.594 -19.782 1.00 97.06 205 THR A O 1
ATOM 1756 N N . PHE A 1 206 ? 7.993 -10.069 -18.098 1.00 95.88 206 PHE A N 1
ATOM 1757 C CA . PHE A 1 206 ? 8.586 -9.126 -17.151 1.00 95.88 206 PHE A CA 1
ATOM 1758 C C . PHE A 1 206 ? 10.001 -8.735 -17.586 1.00 95.88 206 PHE A C 1
ATOM 1760 O O . PHE A 1 206 ? 10.323 -7.548 -17.626 1.00 95.88 206 PHE A O 1
ATOM 1767 N N . ARG A 1 207 ? 10.816 -9.715 -17.988 1.00 97.56 207 ARG A N 1
ATOM 1768 C CA . ARG A 1 207 ? 12.163 -9.494 -18.524 1.00 97.56 207 ARG A CA 1
ATOM 1769 C C . ARG A 1 207 ? 12.170 -8.556 -19.727 1.00 97.56 207 ARG A C 1
ATOM 1771 O O . ARG A 1 207 ? 12.959 -7.615 -19.755 1.00 97.56 207 ARG A O 1
ATOM 1778 N N . ASP A 1 208 ? 11.286 -8.777 -20.694 1.0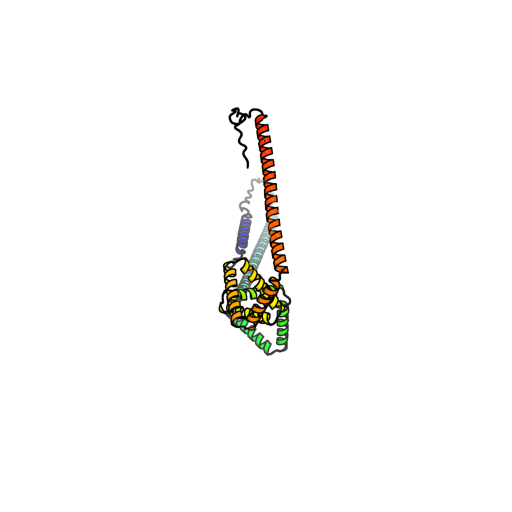0 96.69 208 ASP A N 1
ATOM 1779 C CA . ASP A 1 208 ? 11.229 -7.968 -21.914 1.00 96.69 208 ASP A CA 1
ATOM 1780 C C . ASP A 1 208 ? 10.756 -6.536 -21.615 1.00 96.69 208 ASP A C 1
ATOM 1782 O O . ASP A 1 208 ? 11.314 -5.576 -22.153 1.00 96.69 208 ASP A O 1
ATOM 1786 N N . LYS A 1 209 ? 9.817 -6.361 -20.671 1.00 96.44 209 LYS A N 1
ATOM 1787 C CA . LYS A 1 209 ? 9.429 -5.035 -20.157 1.00 96.44 209 LYS A CA 1
ATOM 1788 C C . LYS A 1 209 ? 10.599 -4.311 -19.487 1.00 96.44 209 LYS A C 1
ATOM 1790 O O . LYS A 1 209 ? 10.834 -3.142 -19.789 1.00 96.44 209 LYS A O 1
ATOM 1795 N N . VAL A 1 210 ? 11.352 -4.994 -18.621 1.00 95.00 210 VAL A N 1
ATOM 1796 C CA . VAL A 1 210 ? 12.531 -4.420 -17.949 1.00 95.00 210 VAL A CA 1
ATOM 1797 C C . VAL A 1 210 ? 13.598 -4.012 -18.971 1.00 95.00 210 VAL A C 1
ATOM 1799 O O . VAL A 1 210 ? 14.107 -2.894 -18.901 1.00 95.00 210 VAL A O 1
ATOM 1802 N N . LYS A 1 211 ? 13.885 -4.861 -19.968 1.00 95.69 211 LYS A N 1
ATOM 1803 C CA . LYS A 1 211 ? 14.817 -4.539 -21.064 1.00 95.69 211 LYS A CA 1
ATOM 1804 C C . LYS A 1 211 ? 14.361 -3.322 -21.866 1.00 95.69 211 LYS A C 1
ATOM 1806 O O . LYS A 1 211 ? 15.157 -2.419 -22.103 1.00 95.69 211 LYS A O 1
ATOM 1811 N N . LYS A 1 212 ? 13.081 -3.264 -22.248 1.00 96.94 212 LYS A N 1
ATOM 1812 C CA . LYS A 1 212 ? 12.517 -2.122 -22.982 1.00 96.94 212 LYS A CA 1
ATOM 1813 C C . LYS A 1 212 ? 12.651 -0.824 -22.184 1.00 96.94 212 LYS A C 1
ATOM 1815 O O . LYS A 1 212 ? 13.118 0.170 -22.730 1.00 96.94 212 LYS A O 1
ATOM 1820 N N . GLN A 1 213 ? 12.307 -0.843 -20.896 1.00 95.06 213 GLN A N 1
ATOM 1821 C CA . GLN A 1 213 ? 12.409 0.335 -20.033 1.00 95.06 213 GLN A CA 1
ATOM 1822 C C . GLN A 1 213 ? 13.863 0.792 -19.853 1.00 95.06 213 GLN A C 1
ATOM 1824 O O . GLN A 1 213 ? 14.149 1.986 -19.915 1.00 95.06 213 GLN A O 1
ATOM 1829 N N . SER A 1 214 ? 14.789 -0.155 -19.677 1.00 94.44 214 SER A N 1
ATOM 1830 C CA . SER A 1 214 ? 16.223 0.131 -19.596 1.00 94.44 214 SER A CA 1
ATOM 1831 C C . SER A 1 214 ? 16.748 0.758 -20.892 1.00 94.44 214 SER A C 1
ATOM 1833 O O . SER A 1 214 ? 17.436 1.775 -20.836 1.00 94.44 214 SER A O 1
ATOM 1835 N N . ASN A 1 215 ? 16.350 0.233 -22.054 1.00 94.50 215 ASN A N 1
ATOM 1836 C CA . ASN A 1 215 ? 16.731 0.793 -23.351 1.00 94.50 215 ASN A CA 1
ATOM 1837 C C . ASN A 1 215 ? 16.208 2.221 -23.539 1.00 94.50 215 ASN A C 1
ATOM 1839 O O . ASN A 1 215 ? 16.964 3.086 -23.971 1.00 94.50 215 ASN A O 1
ATOM 1843 N N . ILE A 1 216 ? 14.950 2.492 -23.172 1.00 96.62 216 ILE A N 1
ATOM 1844 C CA . ILE A 1 216 ? 14.381 3.849 -23.214 1.00 96.62 216 ILE A CA 1
ATOM 1845 C C . ILE A 1 216 ? 15.185 4.792 -22.313 1.00 96.62 216 ILE A C 1
ATOM 1847 O O . ILE A 1 216 ? 15.542 5.889 -22.733 1.00 96.62 216 ILE A O 1
ATOM 1851 N N . HIS A 1 217 ? 15.519 4.362 -21.094 1.00 94.56 217 HIS A N 1
ATOM 1852 C CA . HIS A 1 217 ? 16.321 5.169 -20.177 1.00 94.56 217 HIS A CA 1
ATOM 1853 C C . HIS A 1 217 ? 17.712 5.488 -20.749 1.00 94.56 217 HIS A C 1
ATOM 1855 O O . HIS A 1 217 ? 18.143 6.639 -20.700 1.00 94.56 217 HIS A O 1
ATOM 1861 N N . ILE A 1 218 ? 18.391 4.494 -21.330 1.00 94.44 218 ILE A N 1
ATOM 1862 C CA . ILE A 1 218 ? 19.703 4.676 -21.967 1.00 94.44 218 ILE A CA 1
ATOM 1863 C C . ILE A 1 218 ? 19.600 5.633 -23.156 1.00 94.44 218 ILE A C 1
ATOM 1865 O O . ILE A 1 218 ? 20.409 6.553 -23.248 1.00 94.44 218 ILE A O 1
ATOM 1869 N N . LEU A 1 219 ? 18.603 5.465 -24.031 1.00 94.75 219 LEU A N 1
ATOM 1870 C CA . LEU A 1 219 ? 18.376 6.349 -25.179 1.00 94.75 219 LEU A CA 1
ATOM 1871 C C . LEU A 1 219 ? 18.132 7.791 -24.728 1.00 94.75 219 LEU A C 1
ATOM 1873 O O . LEU A 1 219 ? 18.797 8.712 -25.203 1.00 94.75 219 LEU A O 1
ATOM 1877 N N . ASN A 1 220 ? 17.249 7.986 -23.750 1.00 96.19 220 ASN A N 1
ATOM 1878 C CA . ASN A 1 220 ? 16.964 9.309 -23.203 1.00 96.19 220 ASN A CA 1
ATOM 1879 C C . ASN A 1 220 ? 18.227 9.954 -22.628 1.00 96.19 220 ASN A C 1
ATOM 1881 O O . ASN A 1 220 ? 18.507 11.122 -22.902 1.00 96.19 220 ASN A O 1
ATOM 1885 N N . LYS A 1 221 ? 19.031 9.194 -21.876 1.00 94.69 221 LYS A N 1
ATOM 1886 C CA . LYS A 1 221 ? 20.290 9.689 -21.311 1.00 94.69 221 LYS A CA 1
ATOM 1887 C C . LYS A 1 221 ? 21.323 9.996 -22.400 1.00 94.69 221 LYS A C 1
ATOM 1889 O O . LYS A 1 221 ? 22.012 11.004 -22.308 1.00 94.69 221 LYS A O 1
ATOM 1894 N N . TYR A 1 222 ? 21.395 9.185 -23.453 1.00 96.31 222 TYR A N 1
ATOM 1895 C CA . TYR A 1 222 ? 22.293 9.386 -24.594 1.00 96.31 222 TYR A CA 1
ATOM 1896 C C . TYR A 1 222 ? 21.994 10.689 -25.351 1.00 96.31 222 TYR A C 1
ATOM 1898 O O . TYR A 1 222 ? 22.912 11.433 -25.709 1.00 96.31 222 TYR A O 1
ATOM 1906 N N . HIS A 1 223 ? 20.714 11.003 -25.562 1.00 93.69 223 HIS A N 1
ATOM 1907 C CA . HIS A 1 223 ? 20.313 12.225 -26.259 1.00 93.69 223 HIS A CA 1
ATOM 1908 C C . HIS A 1 223 ? 20.437 13.477 -25.385 1.00 93.69 223 HIS A C 1
ATOM 1910 O O . HIS A 1 223 ? 20.908 14.505 -25.871 1.00 93.69 223 HIS A O 1
ATOM 1916 N N . THR A 1 224 ? 20.089 13.392 -24.100 1.00 96.44 224 THR A N 1
ATOM 1917 C CA . THR A 1 224 ? 20.049 14.567 -23.210 1.00 96.44 224 THR A CA 1
ATOM 1918 C C . THR A 1 224 ? 21.392 14.899 -22.559 1.00 96.44 224 THR A C 1
ATOM 1920 O O . THR A 1 224 ? 21.678 16.068 -22.328 1.00 96.44 224 THR A O 1
ATOM 1923 N N . ASN A 1 225 ? 22.252 13.912 -22.295 1.00 97.62 225 ASN A N 1
ATOM 1924 C CA . ASN A 1 225 ? 23.503 14.115 -21.567 1.00 97.62 225 ASN A CA 1
ATOM 1925 C C . ASN A 1 225 ? 24.720 13.873 -22.475 1.00 97.62 225 ASN A C 1
ATOM 1927 O O . ASN A 1 225 ? 25.030 12.735 -22.831 1.00 97.62 225 ASN A O 1
ATOM 1931 N N . LYS A 1 226 ? 25.426 14.955 -22.837 1.00 96.88 226 LYS A N 1
ATOM 1932 C CA . LYS A 1 226 ? 26.625 14.903 -23.693 1.00 96.88 226 LYS A CA 1
ATOM 1933 C C . LYS A 1 226 ? 27.755 14.071 -23.071 1.00 96.88 226 LYS A C 1
ATOM 1935 O O . LYS A 1 226 ? 28.300 13.218 -23.758 1.00 96.88 226 LYS A O 1
ATOM 1940 N N . ALA A 1 227 ? 28.048 14.248 -21.782 1.00 97.31 227 ALA A N 1
ATOM 1941 C CA . ALA A 1 227 ? 29.111 13.498 -21.107 1.00 97.31 227 ALA A CA 1
ATOM 1942 C C . ALA A 1 227 ? 28.836 11.985 -21.120 1.00 97.31 227 ALA A C 1
ATOM 1944 O O . ALA A 1 227 ? 29.697 11.200 -21.503 1.00 97.31 227 ALA A O 1
ATOM 1945 N N . PHE A 1 228 ? 27.600 11.578 -20.805 1.00 97.25 228 PHE A N 1
ATOM 1946 C CA . PHE A 1 228 ? 27.195 10.172 -20.900 1.00 97.25 228 PHE A CA 1
ATOM 1947 C C . PHE A 1 228 ? 27.291 9.642 -22.335 1.00 97.25 228 PHE A C 1
ATOM 1949 O O . PHE A 1 228 ? 27.689 8.501 -22.542 1.00 97.25 228 PHE A O 1
ATOM 1956 N N . ARG A 1 229 ? 26.924 10.452 -23.334 1.00 97.81 229 ARG A N 1
ATOM 1957 C CA . ARG A 1 229 ? 27.008 10.087 -24.754 1.00 97.81 229 ARG A CA 1
ATOM 1958 C C . ARG A 1 229 ? 28.442 9.795 -25.183 1.00 97.81 229 ARG A C 1
ATOM 1960 O O . ARG A 1 229 ? 28.670 8.797 -25.863 1.00 97.81 229 ARG A O 1
ATOM 1967 N N . ASP A 1 230 ? 29.376 10.657 -24.801 1.00 97.12 230 ASP A N 1
ATOM 1968 C CA . ASP A 1 230 ? 30.785 10.534 -25.169 1.00 97.12 230 ASP A CA 1
ATOM 1969 C C . ASP A 1 230 ? 31.430 9.346 -24.436 1.00 97.12 230 ASP A C 1
ATOM 1971 O O . ASP A 1 230 ? 32.055 8.499 -25.074 1.00 97.12 230 ASP A O 1
ATOM 1975 N N . GLU A 1 231 ? 31.149 9.178 -23.139 1.00 97.69 231 GLU A N 1
ATOM 1976 C CA . GLU A 1 231 ? 31.569 8.002 -22.363 1.00 97.69 231 GLU A CA 1
ATOM 1977 C C . GLU A 1 231 ? 31.007 6.693 -22.949 1.00 97.69 231 GLU A C 1
ATOM 1979 O O . GLU A 1 231 ? 31.719 5.698 -23.097 1.00 97.69 231 GLU A O 1
ATOM 1984 N N . TYR A 1 232 ? 29.724 6.687 -23.326 1.00 94.69 232 TYR A N 1
ATOM 1985 C CA . TYR A 1 232 ? 29.074 5.529 -23.933 1.00 94.69 232 TYR A CA 1
ATOM 1986 C C . TYR A 1 232 ? 29.701 5.175 -25.288 1.00 94.69 232 TYR A C 1
ATOM 1988 O O . TYR A 1 232 ? 29.933 3.997 -25.559 1.00 94.69 232 TYR A O 1
ATOM 1996 N N . LYS A 1 233 ? 30.019 6.170 -26.129 1.00 96.06 233 LYS A N 1
ATOM 1997 C CA . LYS A 1 233 ? 30.711 5.955 -27.412 1.00 96.06 233 LYS A CA 1
ATOM 1998 C C . LYS A 1 233 ? 32.093 5.342 -27.220 1.00 96.06 233 LYS A C 1
ATOM 2000 O O . LYS A 1 233 ? 32.393 4.353 -27.889 1.00 96.06 233 LYS A O 1
ATOM 2005 N N . GLU A 1 234 ? 32.903 5.880 -26.310 1.00 97.25 234 GLU A N 1
ATOM 2006 C CA . GLU A 1 234 ? 34.235 5.331 -26.039 1.00 97.25 234 GLU A CA 1
ATOM 2007 C C . GLU A 1 234 ? 34.143 3.913 -25.469 1.00 97.25 234 GLU A C 1
ATOM 2009 O O . GLU A 1 234 ? 34.826 3.013 -25.952 1.00 97.25 234 GLU A O 1
ATOM 2014 N N . ARG A 1 235 ? 33.205 3.648 -24.551 1.00 96.19 235 ARG A N 1
ATOM 2015 C CA . ARG A 1 235 ? 32.964 2.292 -24.037 1.00 96.19 235 ARG A CA 1
ATOM 2016 C C . ARG A 1 235 ? 32.602 1.306 -25.150 1.00 96.19 235 ARG A C 1
ATOM 2018 O O . ARG A 1 235 ? 33.158 0.211 -25.201 1.00 96.19 235 ARG A O 1
ATOM 2025 N N . MET A 1 236 ? 31.697 1.687 -26.054 1.00 95.12 236 MET A N 1
ATOM 2026 C CA . MET A 1 236 ? 31.304 0.844 -27.188 1.00 95.12 236 MET A CA 1
ATOM 2027 C C . MET A 1 236 ? 32.462 0.615 -28.166 1.00 95.12 236 MET A C 1
ATOM 2029 O O . MET A 1 236 ? 32.620 -0.493 -28.678 1.00 95.12 236 MET A O 1
ATOM 2033 N N . LYS A 1 237 ? 33.292 1.635 -28.403 1.00 95.44 237 LYS A N 1
ATOM 2034 C CA . LYS A 1 237 ? 34.496 1.548 -29.238 1.00 95.44 237 LYS A CA 1
ATOM 2035 C C . LYS A 1 237 ? 35.529 0.594 -28.635 1.00 95.44 237 LYS A C 1
ATOM 2037 O O . LYS A 1 237 ? 36.035 -0.267 -29.355 1.00 95.44 237 LYS A O 1
ATOM 2042 N N . THR A 1 238 ? 35.789 0.686 -27.332 1.00 96.56 238 THR A N 1
ATOM 2043 C CA . THR A 1 238 ? 36.699 -0.216 -26.611 1.00 96.56 238 THR A CA 1
ATOM 2044 C C . THR A 1 238 ? 36.188 -1.653 -26.639 1.00 96.56 238 THR A C 1
ATOM 2046 O O . THR A 1 238 ? 36.907 -2.534 -27.103 1.00 96.56 238 THR A O 1
ATOM 2049 N N . GLN A 1 239 ? 34.918 -1.885 -26.283 1.00 94.81 239 GLN A N 1
ATOM 2050 C CA . GLN A 1 239 ? 34.308 -3.221 -26.338 1.00 94.81 239 GLN A CA 1
ATOM 2051 C C . GLN A 1 239 ? 34.355 -3.825 -27.744 1.00 94.81 239 GLN A C 1
ATOM 2053 O O . GLN A 1 239 ? 34.635 -5.012 -27.911 1.00 94.81 239 GLN A O 1
ATOM 2058 N N . PHE A 1 240 ? 34.083 -3.022 -28.778 1.00 93.00 240 PHE A N 1
ATOM 2059 C CA . PHE A 1 240 ? 34.185 -3.484 -30.157 1.00 93.00 240 PHE A CA 1
ATOM 2060 C C . PHE A 1 240 ? 35.631 -3.827 -30.531 1.00 93.00 240 PHE A C 1
ATOM 2062 O O . PHE A 1 240 ? 35.859 -4.882 -31.114 1.00 93.00 240 PHE A O 1
ATOM 2069 N N . SER A 1 241 ? 36.600 -2.983 -30.168 1.00 94.06 241 SER A N 1
ATOM 2070 C CA . SER A 1 241 ? 38.030 -3.208 -30.413 1.00 94.06 241 SER A CA 1
ATOM 2071 C C . SER A 1 241 ? 38.528 -4.494 -29.748 1.00 94.06 241 SER A C 1
ATOM 2073 O O . SER A 1 241 ? 39.143 -5.334 -30.405 1.00 94.06 241 SER A O 1
ATOM 2075 N N . GLU A 1 242 ? 38.193 -4.710 -28.477 1.00 95.06 242 GLU A N 1
ATOM 2076 C CA . GLU A 1 242 ? 38.520 -5.934 -27.738 1.00 95.06 242 GLU A CA 1
ATOM 2077 C C . GLU A 1 242 ? 37.890 -7.169 -28.384 1.00 95.06 242 GLU A C 1
ATOM 2079 O O . GLU A 1 242 ? 38.561 -8.180 -28.613 1.00 95.06 242 GLU A O 1
ATOM 2084 N N . LYS A 1 243 ? 36.606 -7.084 -28.747 1.00 92.50 243 LYS A N 1
ATOM 2085 C CA . LYS A 1 243 ? 35.885 -8.179 -29.403 1.00 92.50 243 LYS A CA 1
ATOM 2086 C C . LYS A 1 243 ? 36.443 -8.483 -30.795 1.00 92.50 243 LYS A C 1
ATOM 2088 O O . LYS A 1 243 ? 36.510 -9.641 -31.195 1.00 92.50 243 LYS A O 1
ATOM 2093 N N . TYR A 1 244 ? 36.853 -7.455 -31.529 1.00 90.69 244 TYR A N 1
ATOM 2094 C CA . TYR A 1 244 ? 37.466 -7.577 -32.847 1.00 90.69 244 TYR A CA 1
ATOM 2095 C C . TYR A 1 244 ? 38.855 -8.226 -32.771 1.00 90.69 244 TYR A C 1
ATOM 2097 O O . TYR A 1 244 ? 39.172 -9.084 -33.594 1.00 90.69 244 TYR A O 1
ATOM 2105 N N . LYS A 1 245 ? 39.666 -7.859 -31.768 1.00 93.06 245 LYS A N 1
ATOM 2106 C CA . LYS A 1 245 ? 40.995 -8.445 -31.530 1.00 93.06 245 LYS A CA 1
ATOM 2107 C C . LYS A 1 245 ? 40.912 -9.904 -31.072 1.00 93.06 245 LYS A C 1
ATOM 2109 O O . LYS A 1 245 ? 41.652 -10.737 -31.582 1.00 93.06 245 LYS A O 1
ATOM 2114 N N . SER A 1 246 ? 40.005 -10.210 -30.145 1.00 94.12 246 SER A N 1
ATOM 2115 C CA . SER A 1 246 ? 39.874 -11.544 -29.538 1.00 94.12 246 SER A CA 1
ATOM 2116 C C . SER A 1 246 ? 39.164 -12.569 -30.427 1.00 94.12 246 SER A C 1
ATOM 2118 O O . SER A 1 246 ? 39.417 -13.764 -30.304 1.00 94.12 246 SER A O 1
ATOM 2120 N N . ASN A 1 247 ? 38.277 -12.142 -31.334 1.00 95.88 247 ASN A N 1
ATOM 2121 C CA . ASN A 1 247 ? 37.430 -13.058 -32.094 1.00 95.88 247 ASN A CA 1
ATOM 2122 C C . ASN A 1 247 ? 37.692 -12.999 -33.611 1.00 95.88 247 ASN A C 1
ATOM 2124 O O . ASN A 1 247 ? 37.169 -12.140 -34.329 1.00 95.88 247 ASN A O 1
ATOM 2128 N N . LYS A 1 248 ? 38.428 -14.000 -34.121 1.00 95.75 248 LYS A N 1
ATOM 2129 C CA . LYS A 1 248 ? 38.749 -14.163 -35.554 1.00 95.75 248 LYS A CA 1
ATOM 2130 C C . LYS A 1 248 ? 37.504 -14.144 -36.451 1.00 95.75 248 LYS A C 1
ATOM 2132 O O . LYS A 1 248 ? 37.553 -13.534 -37.517 1.00 95.75 248 LYS A O 1
ATOM 2137 N N . SER A 1 249 ? 36.392 -14.755 -36.031 1.00 94.56 249 SER A N 1
ATOM 2138 C CA . SER A 1 249 ? 35.160 -14.805 -36.838 1.00 94.56 249 SER A CA 1
ATOM 2139 C C . SER A 1 249 ? 34.535 -13.419 -37.035 1.00 94.56 249 SER A C 1
ATOM 2141 O O . SER A 1 249 ? 34.088 -13.083 -38.130 1.00 94.56 249 SER A O 1
ATOM 2143 N N . ILE A 1 250 ? 34.562 -12.576 -35.997 1.00 90.56 250 ILE A N 1
ATOM 2144 C CA . ILE A 1 250 ? 34.037 -11.206 -36.054 1.00 90.56 250 ILE A CA 1
ATOM 2145 C C . ILE A 1 250 ? 34.914 -10.346 -36.953 1.00 90.56 250 ILE A C 1
ATOM 2147 O O . ILE A 1 250 ? 34.389 -9.580 -37.763 1.00 90.56 250 ILE A O 1
ATOM 2151 N N . ARG A 1 251 ? 36.235 -10.516 -36.860 1.00 93.12 251 ARG A N 1
ATOM 2152 C CA . ARG A 1 251 ? 37.195 -9.854 -37.743 1.00 93.12 251 ARG A CA 1
ATOM 2153 C C . ARG A 1 251 ? 36.951 -10.207 -39.209 1.00 93.12 251 ARG A C 1
ATOM 2155 O O . ARG A 1 251 ? 36.751 -9.303 -40.014 1.00 93.12 251 ARG A O 1
ATOM 2162 N N . LEU A 1 252 ? 36.888 -11.499 -39.540 1.00 93.88 252 LEU A N 1
ATOM 2163 C CA . LEU A 1 252 ? 36.638 -11.964 -40.910 1.00 93.88 252 LEU A CA 1
ATOM 2164 C C . LEU A 1 252 ? 35.301 -11.450 -41.450 1.00 93.88 252 LEU A C 1
ATOM 2166 O O . LEU A 1 252 ? 35.270 -10.869 -42.528 1.00 93.88 252 LEU A O 1
ATOM 2170 N N . ARG A 1 253 ? 34.220 -11.546 -40.666 1.00 93.75 253 ARG A N 1
ATOM 2171 C CA . ARG A 1 253 ? 32.901 -11.021 -41.055 1.00 93.75 253 ARG A CA 1
ATOM 2172 C C . ARG A 1 253 ? 32.918 -9.506 -41.287 1.00 93.75 253 ARG A C 1
ATOM 2174 O O . ARG A 1 253 ? 32.203 -9.000 -42.146 1.00 93.75 253 ARG A O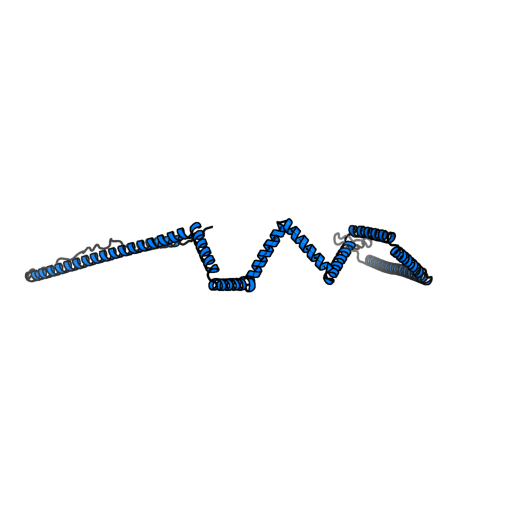 1
ATOM 2181 N N . THR A 1 254 ? 33.705 -8.761 -40.511 1.00 91.12 254 THR A N 1
ATOM 2182 C CA . THR A 1 254 ? 33.843 -7.304 -40.671 1.00 91.12 254 THR A CA 1
ATOM 2183 C C . THR A 1 254 ? 34.620 -6.959 -41.943 1.00 91.12 254 THR A C 1
ATOM 2185 O O . THR A 1 254 ? 34.184 -6.088 -42.695 1.00 91.12 254 THR A O 1
ATOM 2188 N N . ILE A 1 255 ? 35.716 -7.672 -42.226 1.00 92.25 255 ILE A N 1
ATOM 2189 C CA . ILE A 1 255 ? 36.480 -7.548 -43.477 1.00 92.25 255 ILE A CA 1
ATOM 2190 C C . ILE A 1 255 ? 35.586 -7.881 -44.674 1.00 92.25 255 ILE A C 1
ATOM 2192 O O . ILE A 1 255 ? 35.484 -7.083 -45.597 1.00 92.25 255 ILE A O 1
ATOM 2196 N N . GLU A 1 256 ? 34.870 -9.002 -44.631 1.00 95.12 256 GLU A N 1
ATOM 2197 C CA . GLU A 1 256 ? 33.962 -9.436 -45.693 1.00 95.12 256 GLU A CA 1
ATOM 2198 C C . GLU A 1 256 ? 32.853 -8.411 -45.958 1.00 95.12 256 GLU A C 1
ATOM 2200 O O . GLU A 1 256 ? 32.624 -8.030 -47.103 1.00 95.12 256 GLU A O 1
ATOM 2205 N N . ARG A 1 257 ? 32.207 -7.880 -44.908 1.00 93.56 257 ARG A N 1
ATOM 2206 C CA . ARG A 1 257 ? 31.226 -6.787 -45.044 1.00 93.56 257 ARG A CA 1
ATOM 2207 C C . ARG A 1 257 ? 31.829 -5.547 -45.690 1.00 93.56 257 ARG A C 1
ATOM 2209 O O . ARG A 1 257 ? 31.164 -4.905 -46.496 1.00 93.56 257 ARG A O 1
ATOM 2216 N N . THR A 1 258 ? 33.068 -5.218 -45.339 1.00 91.25 258 THR A N 1
ATOM 2217 C CA . THR A 1 258 ? 33.787 -4.062 -45.885 1.00 91.25 258 THR A CA 1
ATOM 2218 C C . THR A 1 258 ? 34.106 -4.284 -47.363 1.00 91.25 258 THR A C 1
ATOM 2220 O O . THR A 1 258 ? 33.816 -3.423 -48.188 1.00 91.25 258 THR A O 1
ATOM 2223 N N . LEU A 1 259 ? 34.604 -5.467 -47.729 1.00 92.31 259 LEU A N 1
ATOM 2224 C CA . LEU A 1 259 ? 34.858 -5.861 -49.116 1.00 92.31 259 LEU A CA 1
ATOM 2225 C C . LEU A 1 259 ? 33.574 -5.889 -49.946 1.00 92.31 259 LEU A C 1
ATOM 2227 O O . LEU A 1 259 ? 33.547 -5.323 -51.034 1.00 92.31 259 LEU A O 1
ATOM 2231 N N . ASN A 1 260 ? 32.494 -6.476 -49.429 1.00 93.06 260 ASN A N 1
ATOM 2232 C CA . ASN A 1 260 ? 31.188 -6.479 -50.089 1.00 93.06 260 ASN A CA 1
ATOM 2233 C C . ASN A 1 260 ? 30.640 -5.058 -50.246 1.00 93.06 260 ASN A C 1
ATOM 2235 O O . ASN A 1 260 ? 30.107 -4.724 -51.301 1.00 93.06 260 ASN A O 1
ATOM 2239 N N . TRP A 1 261 ? 30.824 -4.187 -49.247 1.00 91.19 261 TRP A N 1
ATOM 2240 C CA . TRP A 1 261 ? 30.494 -2.771 -49.382 1.00 91.19 261 TRP A CA 1
ATOM 2241 C C . TRP A 1 261 ? 31.299 -2.126 -50.512 1.00 91.19 261 TRP A C 1
ATOM 2243 O O . TRP A 1 261 ? 30.696 -1.478 -51.360 1.00 91.19 261 TRP A O 1
ATOM 2253 N N . TYR A 1 262 ? 32.616 -2.334 -50.595 1.00 84.25 262 TYR A N 1
ATOM 2254 C CA . TYR A 1 262 ? 33.426 -1.786 -51.688 1.00 84.25 262 TYR A CA 1
ATOM 2255 C C . TYR A 1 262 ? 33.020 -2.343 -53.053 1.00 84.25 262 TYR A C 1
ATOM 2257 O O . TYR A 1 262 ? 32.843 -1.558 -53.977 1.00 84.25 262 TYR A O 1
ATOM 2265 N N . ARG A 1 263 ? 32.801 -3.655 -53.185 1.00 84.94 263 ARG A N 1
ATOM 2266 C CA . ARG A 1 263 ? 32.326 -4.288 -54.429 1.00 84.94 263 ARG A CA 1
ATOM 2267 C C . ARG A 1 263 ? 31.005 -3.675 -54.893 1.00 84.94 263 ARG A C 1
ATOM 2269 O O . ARG A 1 263 ? 30.907 -3.221 -56.027 1.00 84.94 263 ARG A O 1
ATOM 2276 N N . ASN A 1 264 ? 30.039 -3.554 -53.983 1.00 84.75 264 ASN A N 1
ATOM 2277 C CA . ASN A 1 264 ? 28.707 -3.027 -54.287 1.00 84.75 264 ASN A CA 1
ATOM 2278 C C . ASN A 1 264 ? 28.674 -1.499 -54.447 1.00 84.75 264 ASN A C 1
ATOM 2280 O O . ASN A 1 264 ? 27.715 -0.965 -55.007 1.00 84.75 264 ASN A O 1
ATOM 2284 N N . ASN A 1 265 ? 29.661 -0.769 -53.910 1.00 81.38 265 ASN A N 1
ATOM 2285 C CA . ASN A 1 265 ? 29.716 0.692 -54.005 1.00 81.38 265 ASN A CA 1
ATOM 2286 C C . ASN A 1 265 ? 30.650 1.228 -55.093 1.00 81.38 265 ASN A C 1
ATOM 2288 O O . ASN A 1 265 ? 30.473 2.371 -55.514 1.00 81.38 265 ASN A O 1
ATOM 2292 N N . ASN A 1 266 ? 31.615 0.434 -55.559 1.00 79.69 266 ASN A N 1
ATOM 2293 C CA . ASN A 1 266 ? 32.573 0.843 -56.585 1.00 79.69 266 ASN A CA 1
ATOM 2294 C C . ASN A 1 266 ? 32.148 0.499 -58.015 1.00 79.69 266 ASN A C 1
ATOM 2296 O O . ASN A 1 266 ? 32.929 0.762 -58.934 1.00 79.69 266 ASN A O 1
ATOM 2300 N N . THR A 1 267 ? 30.936 -0.025 -58.224 1.00 84.62 267 THR A N 1
ATOM 2301 C CA . THR A 1 267 ? 30.400 -0.245 -59.571 1.00 84.62 267 THR A CA 1
ATOM 2302 C C . THR A 1 267 ? 30.345 1.074 -60.348 1.00 84.62 267 THR A C 1
ATOM 2304 O O . THR A 1 267 ? 30.083 2.147 -59.787 1.00 84.62 267 THR A O 1
ATOM 2307 N N . SER A 1 268 ? 30.632 1.008 -61.649 1.00 84.50 268 SER A N 1
ATOM 2308 C CA . SER A 1 268 ? 30.544 2.152 -62.568 1.00 84.50 268 SER A CA 1
ATOM 2309 C C . SER A 1 268 ? 29.165 2.811 -62.492 1.00 84.50 268 SER A C 1
ATOM 2311 O O . SER A 1 268 ? 29.068 4.034 -62.400 1.00 84.50 268 SER A O 1
ATOM 2313 N N . GLU A 1 269 ? 28.120 1.992 -62.404 1.00 83.25 269 GLU A N 1
ATOM 2314 C CA . GLU A 1 269 ? 26.733 2.407 -62.229 1.00 83.25 269 GLU A CA 1
ATOM 2315 C C . GLU A 1 269 ? 26.524 3.238 -60.957 1.00 83.25 269 GLU A C 1
ATOM 2317 O O . GLU A 1 269 ? 26.023 4.359 -61.025 1.00 83.25 269 GLU A O 1
ATOM 2322 N N . ARG A 1 270 ? 26.978 2.771 -59.785 1.00 79.81 270 ARG A N 1
ATOM 2323 C CA . ARG A 1 270 ? 26.782 3.526 -58.538 1.00 79.81 270 ARG A CA 1
ATOM 2324 C C . ARG A 1 270 ? 27.639 4.786 -58.482 1.00 79.81 270 ARG A C 1
ATOM 2326 O O . ARG A 1 270 ? 27.202 5.805 -57.939 1.00 79.81 270 ARG A O 1
ATOM 2333 N N . LYS A 1 271 ? 28.840 4.757 -59.070 1.00 85.12 271 LYS A N 1
ATOM 2334 C CA . LYS A 1 271 ? 29.649 5.968 -59.283 1.00 85.12 271 LYS A CA 1
ATOM 2335 C C . LYS A 1 271 ? 28.894 6.969 -60.157 1.00 85.12 271 LYS A C 1
ATOM 2337 O O . LYS A 1 271 ? 28.889 8.154 -59.823 1.00 85.12 271 LYS A O 1
ATOM 2342 N N . ASN A 1 272 ? 28.222 6.508 -61.213 1.00 89.00 272 ASN A N 1
ATOM 2343 C CA . ASN A 1 272 ? 27.391 7.349 -62.067 1.00 89.00 272 ASN A CA 1
ATOM 2344 C C . ASN A 1 272 ? 26.178 7.908 -61.306 1.00 89.00 272 ASN A C 1
ATOM 2346 O O . ASN A 1 272 ? 25.997 9.120 -61.268 1.00 89.00 272 ASN A O 1
ATOM 2350 N N . LEU A 1 273 ? 25.432 7.078 -60.572 1.00 86.31 273 LEU A N 1
ATOM 2351 C CA . LEU A 1 273 ? 24.319 7.525 -59.722 1.00 86.31 273 LEU A CA 1
ATOM 2352 C C . LEU A 1 273 ? 24.760 8.562 -58.682 1.00 86.31 273 LEU A C 1
ATOM 2354 O O . LEU A 1 273 ? 24.081 9.564 -58.473 1.00 86.31 273 LEU A O 1
ATOM 2358 N N . ARG A 1 274 ? 25.931 8.383 -58.056 1.00 85.69 274 ARG A N 1
ATOM 2359 C CA . ARG A 1 274 ? 26.492 9.370 -57.121 1.00 85.69 274 ARG A CA 1
ATOM 2360 C C . ARG A 1 274 ? 26.865 10.675 -57.827 1.00 85.69 274 ARG A C 1
ATOM 2362 O O . ARG A 1 274 ? 26.670 11.746 -57.250 1.00 85.69 274 ARG A O 1
ATOM 2369 N N . ARG A 1 275 ? 27.402 10.610 -59.051 1.00 89.50 275 ARG A N 1
ATOM 2370 C CA . ARG A 1 275 ? 27.676 11.794 -59.884 1.00 89.50 275 ARG A CA 1
ATOM 2371 C C . ARG A 1 275 ? 26.379 12.514 -60.246 1.00 89.50 275 ARG A C 1
ATOM 2373 O O . ARG A 1 275 ? 26.314 13.717 -60.018 1.00 89.50 275 ARG A O 1
ATOM 2380 N N . LEU A 1 276 ? 25.358 11.789 -60.703 1.00 90.00 276 LEU A N 1
ATOM 2381 C CA . LEU A 1 276 ? 24.028 12.316 -61.016 1.00 90.00 276 LEU A CA 1
ATOM 2382 C C . LEU A 1 276 ? 23.393 12.974 -59.791 1.00 90.00 276 LEU A C 1
ATOM 2384 O O . LEU A 1 276 ? 23.054 14.148 -59.848 1.00 90.00 276 LEU A O 1
ATOM 2388 N N . TYR A 1 277 ? 23.349 12.291 -58.646 1.00 92.12 277 TYR A N 1
ATOM 2389 C CA . TYR A 1 277 ? 22.828 12.857 -57.400 1.00 92.12 277 TYR A CA 1
ATOM 2390 C C . TYR A 1 277 ? 23.560 14.144 -56.991 1.00 92.12 277 TYR A C 1
ATOM 2392 O O . TYR A 1 277 ? 22.935 15.154 -56.665 1.00 92.12 277 TYR A O 1
ATOM 2400 N N . ASN A 1 278 ? 24.897 14.143 -57.032 1.00 91.62 278 ASN A N 1
ATOM 2401 C CA . ASN A 1 278 ? 25.684 15.336 -56.719 1.00 91.62 278 ASN A CA 1
ATOM 2402 C C . ASN A 1 278 ? 25.453 16.462 -57.734 1.00 91.62 278 ASN A C 1
ATOM 2404 O O . ASN A 1 278 ? 25.429 17.630 -57.344 1.00 91.62 278 ASN A O 1
ATOM 2408 N N . HIS A 1 279 ? 25.283 16.130 -59.014 1.00 93.25 279 HIS A N 1
ATOM 2409 C CA . HIS A 1 279 ? 24.944 17.083 -60.062 1.00 93.25 279 HIS A CA 1
ATOM 2410 C C . HIS A 1 279 ? 23.562 17.695 -59.808 1.00 93.25 279 HIS A C 1
ATOM 2412 O O . HIS A 1 279 ? 23.473 18.912 -59.665 1.00 93.25 279 HIS A O 1
ATOM 2418 N N . SER A 1 280 ?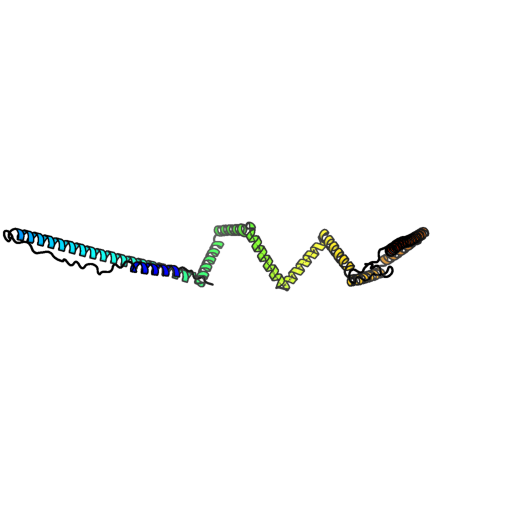 22.522 16.881 -59.611 1.00 89.81 280 SER A N 1
ATOM 2419 C CA . SER A 1 280 ? 21.170 17.334 -59.264 1.00 89.81 280 SER A CA 1
ATOM 2420 C C . SER A 1 280 ? 21.165 18.199 -58.005 1.00 89.81 280 SER A C 1
ATOM 2422 O O . SER A 1 280 ? 20.550 19.261 -57.989 1.00 89.81 280 SER A O 1
ATOM 2424 N N . ARG A 1 281 ? 21.921 17.826 -56.964 1.00 90.56 281 ARG A N 1
ATOM 2425 C CA . ARG A 1 281 ? 22.062 18.638 -55.746 1.00 90.56 281 ARG A CA 1
ATOM 2426 C C . ARG A 1 281 ? 22.715 19.997 -56.023 1.00 90.56 281 ARG A C 1
ATOM 2428 O O . ARG A 1 281 ? 22.294 20.998 -55.447 1.00 90.56 281 ARG A O 1
ATOM 2435 N N . ARG A 1 282 ? 23.733 20.059 -56.891 1.00 91.38 282 ARG A N 1
ATOM 2436 C CA . ARG A 1 282 ? 24.363 21.326 -57.313 1.00 91.38 282 ARG A CA 1
ATOM 2437 C C . ARG A 1 282 ? 23.405 22.181 -58.142 1.00 91.38 282 ARG A C 1
ATOM 2439 O O . ARG A 1 282 ? 23.342 23.382 -57.899 1.00 91.38 282 ARG A O 1
ATOM 2446 N N . VAL A 1 283 ? 22.660 21.580 -59.072 1.00 90.00 283 VAL A N 1
ATOM 2447 C CA . VAL A 1 283 ? 21.637 22.262 -59.882 1.00 90.00 283 VAL A CA 1
ATOM 2448 C C . VAL A 1 283 ? 20.545 22.833 -58.984 1.00 90.00 283 VAL A C 1
ATOM 2450 O O . VAL A 1 283 ? 20.269 24.024 -59.067 1.00 90.00 283 VAL A O 1
ATOM 2453 N N . MET A 1 284 ? 20.013 22.040 -58.050 1.00 84.94 284 MET A N 1
ATOM 2454 C CA . MET A 1 284 ? 19.033 22.505 -57.065 1.00 84.94 284 MET A CA 1
ATOM 2455 C C . MET A 1 284 ? 19.580 23.653 -56.222 1.00 84.94 284 MET A C 1
ATOM 2457 O O . MET A 1 284 ? 18.903 24.662 -56.072 1.00 84.94 284 MET A O 1
ATOM 2461 N N . LYS A 1 285 ? 20.827 23.556 -55.737 1.00 88.38 285 LYS A N 1
ATOM 2462 C CA . LYS A 1 285 ? 21.465 24.645 -54.985 1.00 88.38 285 LYS A CA 1
ATOM 2463 C C . LYS A 1 285 ? 21.583 25.927 -55.824 1.00 88.38 285 LYS A C 1
ATOM 2465 O O . LYS A 1 285 ? 21.292 27.010 -55.320 1.00 88.38 285 LYS A O 1
ATOM 2470 N N . LYS A 1 286 ? 21.971 25.823 -57.102 1.00 90.00 286 LYS A N 1
ATOM 2471 C CA . LYS A 1 286 ? 22.005 26.968 -58.029 1.00 90.00 286 LYS A CA 1
ATOM 2472 C C . LYS A 1 286 ? 20.610 27.549 -58.256 1.00 90.00 286 LYS A C 1
ATOM 2474 O O . LYS A 1 286 ? 20.450 28.757 -58.156 1.00 90.00 286 LYS A O 1
ATOM 2479 N N . TYR A 1 287 ? 19.607 26.707 -58.496 1.00 88.25 287 TYR A N 1
ATOM 2480 C CA . TYR A 1 287 ? 18.220 27.134 -58.668 1.00 88.25 287 TYR A CA 1
ATOM 2481 C C . TYR A 1 287 ? 17.693 27.864 -57.429 1.00 88.25 287 TYR A C 1
ATOM 2483 O O . TYR A 1 287 ? 17.141 28.951 -57.562 1.00 88.25 287 TYR A O 1
ATOM 2491 N N . THR A 1 288 ? 17.931 27.334 -56.222 1.00 85.62 288 THR A N 1
ATOM 2492 C CA . THR A 1 288 ? 17.533 28.003 -54.973 1.00 85.62 288 THR A CA 1
ATOM 2493 C C . THR A 1 288 ? 18.212 29.359 -54.804 1.00 85.62 288 THR A C 1
ATOM 2495 O O . THR A 1 288 ? 17.557 30.311 -54.396 1.00 85.62 288 THR A O 1
ATOM 2498 N N . ILE A 1 289 ? 19.492 29.477 -55.180 1.00 85.81 289 ILE A N 1
ATOM 2499 C CA . ILE A 1 289 ? 20.228 30.748 -55.144 1.00 85.81 289 ILE A CA 1
ATOM 2500 C C . ILE A 1 289 ? 19.642 31.739 -56.163 1.00 85.81 289 ILE A C 1
ATOM 2502 O O . ILE A 1 289 ? 19.347 32.880 -55.814 1.00 85.81 289 ILE A O 1
ATOM 2506 N N . ILE A 1 290 ? 19.392 31.306 -57.404 1.00 85.38 290 ILE A N 1
ATOM 2507 C CA . ILE A 1 290 ? 18.773 32.139 -58.449 1.00 85.38 290 ILE A CA 1
ATOM 2508 C C . ILE A 1 290 ? 17.382 32.605 -58.017 1.00 85.38 290 ILE A C 1
ATOM 2510 O O . ILE A 1 290 ? 17.061 33.778 -58.180 1.00 85.38 290 ILE A O 1
ATOM 2514 N N . GLN A 1 291 ? 16.569 31.719 -57.438 1.00 78.88 291 GLN A N 1
ATOM 2515 C CA . GLN A 1 291 ? 15.258 32.088 -56.909 1.00 78.88 291 GLN A CA 1
ATOM 2516 C C . GLN A 1 291 ? 15.391 33.106 -55.777 1.00 78.88 291 GLN A C 1
ATOM 2518 O O . GLN A 1 291 ? 14.736 34.142 -55.836 1.00 78.88 291 GLN A O 1
ATOM 2523 N N . SER A 1 292 ? 16.299 32.901 -54.813 1.00 76.81 292 SER A N 1
ATOM 2524 C CA . SER A 1 292 ? 16.539 33.903 -53.766 1.00 76.81 292 SER A CA 1
ATOM 2525 C C . SER A 1 292 ? 16.974 35.258 -54.334 1.00 76.81 292 SER A C 1
ATOM 2527 O O . SER A 1 292 ? 16.494 36.285 -53.864 1.00 76.81 292 SER A O 1
ATOM 2529 N N . HIS A 1 293 ? 17.792 35.285 -55.394 1.00 79.19 293 HIS A N 1
ATOM 2530 C CA . HIS A 1 293 ? 18.175 36.528 -56.067 1.00 79.19 293 HIS A CA 1
ATOM 2531 C C . HIS A 1 293 ? 17.017 37.170 -56.836 1.00 79.19 293 HIS A C 1
ATOM 2533 O O . HIS A 1 293 ? 16.884 38.389 -56.798 1.00 79.19 293 HIS A O 1
ATOM 2539 N N . LYS A 1 294 ? 16.154 36.388 -57.500 1.00 78.44 294 LYS A N 1
ATOM 2540 C CA . LYS A 1 294 ? 14.946 36.902 -58.169 1.00 78.44 294 LYS A CA 1
ATOM 2541 C C . LYS A 1 294 ? 13.977 37.524 -57.171 1.00 78.44 294 LYS A C 1
ATOM 2543 O O . LYS A 1 294 ? 13.486 38.622 -57.416 1.00 78.44 294 LYS A O 1
ATOM 2548 N N . TYR A 1 295 ? 13.734 36.857 -56.042 1.00 76.25 295 TYR A N 1
ATOM 2549 C CA . TYR A 1 295 ? 12.922 37.421 -54.966 1.00 76.25 295 TYR A CA 1
ATOM 2550 C C . TYR A 1 295 ? 13.573 38.687 -54.403 1.00 76.25 295 TYR A C 1
ATOM 2552 O O . TYR A 1 295 ? 12.900 39.707 -54.316 1.00 76.25 295 TYR A O 1
ATOM 2560 N N . ALA A 1 296 ? 14.881 38.677 -54.128 1.00 71.69 296 ALA A N 1
ATOM 2561 C CA . ALA A 1 296 ? 15.600 39.866 -53.669 1.00 71.69 296 ALA A CA 1
ATOM 2562 C C . ALA A 1 296 ? 15.522 41.035 -54.672 1.00 71.69 296 ALA A C 1
ATOM 2564 O O . ALA A 1 296 ? 15.284 42.169 -54.268 1.00 71.69 296 ALA A O 1
ATOM 2565 N N . ALA A 1 297 ? 15.652 40.776 -55.977 1.00 74.06 297 ALA A N 1
ATOM 2566 C CA . ALA A 1 297 ? 15.507 41.787 -57.025 1.00 74.06 297 ALA A CA 1
ATOM 2567 C C . ALA A 1 297 ? 14.070 42.326 -57.112 1.00 74.06 297 ALA A C 1
ATOM 2569 O O . ALA A 1 297 ? 13.877 43.533 -57.211 1.00 74.06 297 ALA A O 1
ATOM 2570 N N . LYS A 1 298 ? 13.057 41.456 -56.997 1.00 77.50 298 LYS A N 1
ATOM 2571 C CA . LYS A 1 298 ? 11.647 41.867 -56.940 1.00 77.50 298 LYS A CA 1
ATOM 2572 C C . LYS A 1 298 ? 11.368 42.742 -55.715 1.00 77.50 298 LYS A C 1
ATOM 2574 O O . LYS A 1 298 ? 10.726 43.777 -55.850 1.00 77.50 298 LYS A O 1
ATOM 2579 N N . HIS A 1 299 ? 11.887 42.361 -54.547 1.00 70.94 299 HIS A N 1
ATOM 2580 C CA . HIS A 1 299 ? 11.801 43.171 -53.330 1.00 70.94 299 HIS A CA 1
ATOM 2581 C C . HIS A 1 299 ? 12.520 44.516 -53.488 1.00 70.94 299 HIS A C 1
ATOM 2583 O O . HIS A 1 299 ? 11.982 45.536 -53.072 1.00 70.94 299 HIS A O 1
ATOM 2589 N N . ARG A 1 300 ? 13.689 44.545 -54.141 1.00 75.19 300 ARG A N 1
ATOM 2590 C CA . ARG A 1 300 ? 14.417 45.785 -54.437 1.00 75.19 300 ARG A CA 1
ATOM 2591 C C . ARG A 1 300 ? 13.642 46.703 -55.382 1.00 75.19 300 ARG A C 1
ATOM 2593 O O . ARG A 1 300 ? 13.604 47.899 -55.131 1.00 75.19 300 ARG A O 1
ATOM 2600 N N . ASN A 1 301 ? 13.020 46.165 -56.430 1.00 80.81 301 ASN A N 1
ATOM 2601 C CA . ASN A 1 301 ? 12.208 46.958 -57.355 1.00 80.81 301 ASN A CA 1
ATOM 2602 C C . ASN A 1 301 ? 10.975 47.530 -56.650 1.00 80.81 301 ASN A C 1
ATOM 2604 O O . ASN A 1 301 ? 10.761 48.729 -56.718 1.00 80.81 301 ASN A O 1
ATOM 2608 N N . LEU A 1 302 ? 10.252 46.714 -55.871 1.00 78.44 302 LEU A N 1
ATOM 2609 C CA . LEU A 1 302 ? 9.133 47.190 -55.046 1.00 78.44 302 LEU A CA 1
ATOM 2610 C C . LEU A 1 302 ? 9.565 48.290 -54.067 1.00 78.44 302 LEU A C 1
ATOM 2612 O O . LEU A 1 302 ? 8.860 49.280 -53.897 1.00 78.44 302 LEU A O 1
ATOM 2616 N N . TYR A 1 303 ? 10.733 48.134 -53.438 1.00 78.75 303 TYR A N 1
ATOM 2617 C CA . TYR A 1 303 ? 11.302 49.165 -52.574 1.00 78.75 303 TYR A CA 1
ATOM 2618 C C . TYR A 1 303 ? 11.601 50.456 -53.349 1.00 78.75 303 TYR A C 1
ATOM 2620 O O . TYR A 1 303 ? 11.234 51.533 -52.891 1.00 78.75 303 TYR A O 1
ATOM 2628 N N . MET A 1 304 ? 12.222 50.361 -54.529 1.00 83.75 304 MET A N 1
ATOM 2629 C CA . MET A 1 304 ? 12.530 51.525 -55.367 1.00 83.75 304 MET A CA 1
ATOM 2630 C C . MET A 1 304 ? 11.269 52.213 -55.904 1.00 83.75 304 MET A C 1
ATOM 2632 O O . MET A 1 304 ? 11.218 53.439 -55.909 1.00 83.75 304 MET A O 1
ATOM 2636 N N . ASP A 1 305 ? 10.242 51.458 -56.292 1.00 85.94 305 ASP A N 1
ATOM 2637 C CA . ASP A 1 305 ? 8.956 51.999 -56.742 1.00 85.94 305 ASP A CA 1
ATOM 2638 C C . ASP A 1 305 ? 8.246 52.734 -55.602 1.00 85.94 305 ASP A C 1
ATOM 2640 O O . ASP A 1 305 ? 7.790 53.863 -55.780 1.00 85.94 305 ASP A O 1
ATOM 2644 N N . ASN A 1 306 ? 8.227 52.144 -54.401 1.00 78.12 306 ASN A N 1
ATOM 2645 C CA . ASN A 1 306 ? 7.696 52.796 -53.204 1.00 78.12 306 ASN A CA 1
ATOM 2646 C C . ASN A 1 306 ? 8.489 54.058 -52.845 1.00 78.12 306 ASN A C 1
ATOM 2648 O O . ASN A 1 306 ? 7.889 55.078 -52.515 1.00 78.12 306 ASN A O 1
ATOM 2652 N N . LEU A 1 307 ? 9.821 54.021 -52.950 1.00 76.38 307 LEU A N 1
ATOM 2653 C CA . LEU A 1 307 ? 10.682 55.180 -52.715 1.00 76.38 307 LEU A CA 1
ATOM 2654 C C . LEU A 1 307 ? 10.415 56.293 -53.738 1.00 76.38 307 LEU A C 1
ATOM 2656 O O . LEU A 1 307 ? 10.355 57.464 -53.372 1.00 76.38 307 LEU A O 1
ATOM 2660 N N . ASN A 1 308 ? 10.239 55.947 -55.013 1.00 85.25 308 ASN A N 1
ATOM 2661 C CA . ASN A 1 308 ? 9.931 56.906 -56.071 1.00 85.25 308 ASN A CA 1
ATOM 2662 C C . ASN A 1 308 ? 8.532 57.501 -55.899 1.00 85.25 308 ASN A C 1
ATOM 2664 O O . ASN A 1 308 ? 8.381 58.716 -56.002 1.00 85.25 308 ASN A O 1
ATOM 2668 N N . ARG A 1 309 ? 7.535 56.679 -55.554 1.00 82.56 309 ARG A N 1
ATOM 2669 C CA . ARG A 1 309 ? 6.184 57.144 -55.227 1.00 82.56 309 ARG A CA 1
ATOM 2670 C C . ARG A 1 309 ? 6.195 58.065 -54.012 1.00 82.56 309 ARG A C 1
ATOM 2672 O O . ARG A 1 309 ? 5.563 59.111 -54.046 1.00 82.56 309 ARG A O 1
ATOM 2679 N N . PHE A 1 310 ? 6.951 57.722 -52.971 1.00 74.81 310 PHE A N 1
ATOM 2680 C CA . PHE A 1 310 ? 7.149 58.589 -51.813 1.00 74.81 310 PHE A CA 1
ATOM 2681 C C . PHE A 1 310 ? 7.797 59.919 -52.213 1.00 74.81 310 PHE A C 1
ATOM 2683 O O . PHE A 1 310 ? 7.274 60.974 -51.880 1.00 74.81 310 PHE A O 1
ATOM 2690 N N . ARG A 1 311 ? 8.880 59.895 -53.001 1.00 77.00 311 ARG A N 1
ATOM 2691 C CA . ARG A 1 311 ? 9.513 61.114 -53.536 1.00 77.00 311 ARG A CA 1
ATOM 2692 C C . ARG A 1 311 ? 8.544 61.959 -54.360 1.00 77.00 311 ARG A C 1
ATOM 2694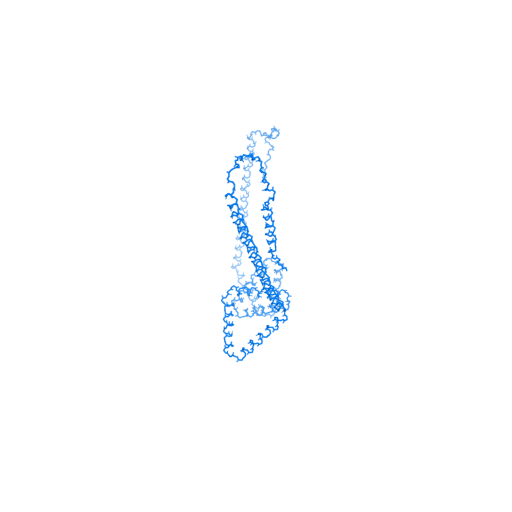 O O . ARG A 1 311 ? 8.624 63.179 -54.304 1.00 77.00 311 ARG A O 1
ATOM 2701 N N . GLN A 1 312 ? 7.654 61.334 -55.127 1.00 80.88 312 GLN A N 1
ATOM 2702 C CA . GLN A 1 312 ? 6.639 62.037 -55.905 1.00 80.88 312 GLN A CA 1
ATOM 2703 C C . GLN A 1 312 ? 5.579 62.678 -55.003 1.00 80.88 312 GLN A C 1
ATOM 2705 O O . GLN A 1 312 ? 5.306 63.860 -55.163 1.00 80.88 312 GLN A O 1
ATOM 2710 N N . ILE A 1 313 ? 5.085 61.955 -53.992 1.00 73.12 313 ILE A N 1
ATOM 2711 C CA . ILE A 1 313 ? 4.189 62.506 -52.963 1.00 73.12 313 ILE A CA 1
ATOM 2712 C C . ILE A 1 313 ? 4.850 63.688 -52.247 1.00 73.12 313 ILE A C 1
ATOM 2714 O O . ILE A 1 313 ? 4.209 64.707 -52.044 1.00 73.12 313 ILE A O 1
ATOM 2718 N N . VAL A 1 314 ? 6.137 63.596 -51.907 1.00 67.81 314 VAL A N 1
ATOM 2719 C CA . VAL A 1 314 ? 6.882 64.700 -51.280 1.00 67.81 314 VAL A CA 1
ATOM 2720 C C . VAL A 1 314 ? 7.042 65.900 -52.228 1.00 67.81 314 VAL A C 1
ATOM 2722 O O . VAL A 1 314 ? 7.020 67.041 -51.779 1.00 67.81 314 VAL A O 1
ATOM 2725 N N . ARG A 1 315 ? 7.182 65.672 -53.541 1.00 73.31 315 ARG A N 1
ATOM 2726 C CA . ARG A 1 315 ? 7.251 66.751 -54.546 1.00 73.31 315 ARG A CA 1
ATOM 2727 C C . ARG A 1 315 ? 5.908 67.449 -54.767 1.00 73.31 315 ARG A C 1
ATOM 2729 O O . ARG A 1 315 ? 5.898 68.660 -54.966 1.00 73.31 315 ARG A O 1
ATOM 2736 N N . GLU A 1 316 ? 4.819 66.683 -54.804 1.00 76.00 316 GLU A N 1
ATOM 2737 C CA . GLU A 1 316 ? 3.460 67.156 -55.114 1.00 76.00 316 GLU A CA 1
ATOM 2738 C C . GLU A 1 316 ? 2.680 67.602 -53.869 1.00 76.00 316 GLU A C 1
ATOM 2740 O O . GLU A 1 316 ? 1.717 68.356 -53.983 1.00 76.00 316 GLU A O 1
ATOM 2745 N N . GLY A 1 317 ? 3.082 67.136 -52.686 1.00 62.09 317 GLY A N 1
ATOM 2746 C CA . GLY A 1 317 ? 2.417 67.419 -51.423 1.00 62.09 317 GLY A CA 1
ATOM 2747 C C . GLY A 1 317 ? 2.499 68.898 -51.023 1.00 62.09 317 GLY A C 1
ATOM 2748 O O . GLY A 1 317 ? 3.444 69.595 -51.413 1.00 62.09 317 GLY A O 1
ATOM 2749 N N . PRO A 1 318 ? 1.509 69.388 -50.254 1.00 60.09 318 PRO A N 1
ATOM 2750 C CA . PRO A 1 318 ? 1.554 70.727 -49.679 1.00 60.09 318 PRO A CA 1
ATOM 2751 C C . PRO A 1 318 ? 2.721 70.834 -48.691 1.00 60.09 318 PRO A C 1
ATOM 2753 O O . PRO A 1 318 ? 3.122 69.829 -48.100 1.00 60.09 318 PRO A O 1
ATOM 2756 N N . ASP A 1 319 ? 3.258 72.042 -48.512 1.00 60.50 319 ASP A N 1
ATOM 2757 C CA . ASP A 1 319 ? 4.302 72.297 -47.520 1.00 60.50 319 ASP A CA 1
ATOM 2758 C C . ASP A 1 319 ? 3.824 71.791 -46.149 1.00 60.50 319 ASP A C 1
ATOM 2760 O O . ASP A 1 319 ? 2.758 72.164 -45.651 1.00 60.50 319 ASP A O 1
ATOM 2764 N N . TYR A 1 320 ? 4.558 70.833 -45.579 1.00 58.66 320 TYR A N 1
ATOM 2765 C CA . TYR A 1 320 ? 4.167 70.219 -44.318 1.00 58.66 320 TYR A CA 1
ATOM 2766 C C . TYR A 1 320 ? 4.588 71.140 -43.176 1.00 58.66 320 TYR A C 1
ATOM 2768 O O . TYR A 1 320 ? 5.776 71.330 -42.911 1.00 58.66 320 TYR A O 1
ATOM 2776 N N . VAL A 1 321 ? 3.597 71.669 -42.466 1.00 54.66 321 VAL A N 1
ATOM 2777 C CA . VAL A 1 321 ? 3.804 72.424 -41.232 1.00 54.66 321 VAL A CA 1
ATOM 2778 C C . VAL A 1 321 ? 4.067 71.433 -40.101 1.00 54.66 321 VAL A C 1
ATOM 2780 O O . VAL A 1 321 ? 3.232 70.573 -39.805 1.00 54.66 321 VAL A O 1
ATOM 2783 N N . CYS A 1 322 ? 5.222 71.532 -39.440 1.00 54.06 322 CYS A N 1
ATOM 2784 C CA . CYS A 1 322 ? 5.467 70.742 -38.236 1.00 54.06 322 CYS A CA 1
ATOM 2785 C C . CYS A 1 322 ? 4.465 71.150 -37.146 1.00 54.06 322 CYS A C 1
ATOM 2787 O O . CYS A 1 322 ? 4.525 72.263 -36.633 1.00 54.06 322 CYS A O 1
ATOM 2789 N N . VAL A 1 323 ? 3.567 70.248 -36.746 1.00 51.59 323 VAL A N 1
ATOM 2790 C CA . VAL A 1 323 ? 2.482 70.564 -35.794 1.00 51.59 323 VAL A CA 1
ATOM 2791 C C . VAL A 1 323 ? 3.013 71.040 -34.430 1.00 51.59 323 VAL A C 1
ATOM 2793 O O . VAL A 1 323 ? 2.337 71.793 -33.737 1.00 51.59 323 VAL A O 1
ATOM 2796 N N . SER A 1 324 ? 4.236 70.649 -34.047 1.00 52.72 324 SER A N 1
ATOM 2797 C CA . SER A 1 324 ? 4.845 71.055 -32.772 1.00 52.72 324 SER A CA 1
ATOM 2798 C C . SER A 1 324 ? 5.536 72.417 -32.793 1.00 52.72 324 SER A C 1
ATOM 2800 O O . SER A 1 324 ? 5.586 73.058 -31.749 1.00 52.72 324 SER A O 1
ATOM 2802 N N . CYS A 1 325 ? 6.092 72.862 -33.923 1.00 64.81 325 CYS A N 1
ATOM 2803 C CA . CYS A 1 325 ? 6.847 74.124 -33.974 1.00 64.81 325 CYS A CA 1
ATOM 2804 C C . CYS A 1 325 ? 6.379 75.112 -35.050 1.00 64.81 325 CYS A C 1
ATOM 2806 O O . CYS A 1 325 ? 6.954 76.188 -35.154 1.00 64.81 325 CYS A O 1
ATOM 2808 N N . GLN A 1 326 ? 5.348 74.764 -35.825 1.00 57.56 326 GLN A N 1
ATOM 2809 C CA . GLN A 1 326 ? 4.740 75.552 -36.906 1.00 57.56 326 GLN A CA 1
ATOM 2810 C C . GLN A 1 326 ? 5.699 76.076 -37.987 1.00 57.56 326 GLN A C 1
ATOM 2812 O O . GLN A 1 326 ? 5.321 76.924 -38.787 1.00 57.56 326 GLN A O 1
ATOM 2817 N N . LEU A 1 327 ? 6.926 75.560 -38.051 1.00 56.91 327 LEU A N 1
ATOM 2818 C CA . LEU A 1 327 ? 7.849 75.869 -39.136 1.00 56.91 327 LEU A CA 1
ATOM 2819 C C . LEU A 1 327 ? 7.443 75.092 -40.393 1.00 56.91 327 LEU A C 1
ATOM 2821 O O . LEU A 1 327 ? 7.257 73.870 -40.332 1.00 56.91 327 LEU A O 1
ATOM 2825 N N . ASP A 1 328 ? 7.345 75.807 -41.516 1.00 53.94 328 ASP A N 1
ATOM 2826 C CA . ASP A 1 328 ? 7.190 75.224 -42.847 1.00 53.94 328 ASP A CA 1
ATOM 2827 C C . ASP A 1 328 ? 8.451 74.419 -43.174 1.00 53.94 328 ASP A C 1
ATOM 2829 O O . ASP A 1 328 ? 9.534 74.966 -43.411 1.00 53.94 328 ASP A O 1
ATOM 2833 N N . LEU A 1 329 ? 8.341 73.091 -43.140 1.00 57.09 329 LEU A N 1
ATOM 2834 C CA . LEU A 1 329 ? 9.445 72.228 -43.531 1.00 57.09 329 LEU A CA 1
ATOM 2835 C C . LEU A 1 329 ? 9.438 72.111 -45.054 1.00 57.09 329 LEU A C 1
ATOM 2837 O O . LEU A 1 329 ? 8.591 71.439 -45.641 1.00 57.09 329 LEU A O 1
ATOM 2841 N N . PHE A 1 330 ? 10.409 72.762 -45.699 1.00 53.88 330 PHE A N 1
ATOM 2842 C CA . PHE A 1 330 ? 10.594 72.678 -47.145 1.00 53.88 330 PHE A CA 1
ATOM 2843 C C . PHE A 1 330 ? 10.722 71.223 -47.618 1.00 53.88 330 PHE A C 1
ATOM 2845 O O . PHE A 1 330 ? 11.354 70.392 -46.957 1.00 53.88 330 PHE A O 1
ATOM 2852 N N . ARG A 1 331 ? 10.193 70.986 -48.828 1.00 52.50 331 ARG A N 1
ATOM 2853 C CA . ARG A 1 331 ? 10.105 69.759 -49.658 1.00 52.50 331 ARG A CA 1
ATOM 2854 C C . ARG A 1 331 ? 11.244 68.715 -49.604 1.00 52.50 331 ARG A C 1
ATOM 2856 O O . ARG A 1 331 ? 11.094 67.654 -50.195 1.00 52.50 331 ARG A O 1
ATOM 2863 N N . ASN A 1 332 ? 12.366 68.948 -48.924 1.00 52.38 332 ASN A N 1
ATOM 2864 C CA . ASN A 1 332 ? 13.552 68.084 -48.929 1.00 52.38 332 ASN A CA 1
ATOM 2865 C C . ASN A 1 332 ? 14.017 67.577 -47.543 1.00 52.38 332 ASN A C 1
ATOM 2867 O O . ASN A 1 332 ? 15.075 66.954 -47.478 1.00 52.38 332 ASN A O 1
ATOM 2871 N N . GLN A 1 333 ? 13.281 67.810 -46.445 1.00 54.59 333 GLN A N 1
ATOM 2872 C CA . GLN A 1 333 ? 13.730 67.423 -45.087 1.00 54.59 333 GLN A CA 1
ATOM 2873 C C . GLN A 1 333 ? 13.021 66.209 -44.457 1.00 54.59 333 GLN A C 1
ATOM 2875 O O . GLN A 1 333 ? 13.373 65.804 -43.350 1.00 54.59 333 GLN A O 1
ATOM 2880 N N . VAL A 1 334 ? 12.066 65.573 -45.142 1.00 54.62 334 VAL A N 1
ATOM 2881 C CA . VAL A 1 334 ? 11.372 64.397 -44.589 1.00 54.62 334 VAL A CA 1
ATOM 2882 C C . VAL A 1 334 ? 12.197 63.128 -44.839 1.00 54.62 334 VAL A C 1
ATOM 2884 O O . VAL A 1 334 ? 12.188 62.570 -45.938 1.00 54.62 334 VAL A O 1
ATOM 2887 N N . VAL A 1 335 ? 12.917 62.657 -43.818 1.00 55.06 335 VAL A N 1
ATOM 2888 C CA . VAL A 1 335 ? 13.548 61.327 -43.824 1.00 55.06 335 VAL A CA 1
ATOM 2889 C C . VAL A 1 335 ? 12.495 60.297 -43.398 1.00 55.06 335 VAL A C 1
ATOM 2891 O O . VAL A 1 335 ? 11.946 60.429 -42.304 1.00 55.06 335 VAL A O 1
ATOM 2894 N N . PRO A 1 336 ? 12.177 59.276 -44.215 1.00 51.78 336 PRO A N 1
ATOM 2895 C CA . PRO A 1 336 ? 11.244 58.235 -43.804 1.00 51.78 336 PRO A CA 1
ATOM 2896 C C . PRO A 1 336 ? 11.826 57.432 -42.634 1.00 51.78 336 PRO A C 1
ATOM 2898 O O . PRO A 1 336 ? 12.928 56.888 -42.722 1.00 51.78 336 PRO A O 1
ATOM 2901 N N . PHE A 1 337 ? 11.065 57.353 -41.544 1.00 44.06 337 PHE A N 1
ATOM 2902 C CA . PHE A 1 337 ? 11.320 56.435 -40.440 1.00 44.06 337 PHE A CA 1
ATOM 2903 C C . PHE A 1 337 ? 10.814 55.046 -40.858 1.00 44.06 337 PHE A C 1
ATOM 2905 O O . PHE A 1 337 ? 9.644 54.901 -41.212 1.00 44.06 337 PHE A O 1
ATOM 2912 N N . PHE A 1 338 ? 11.691 54.042 -40.873 1.00 42.66 338 PHE A N 1
ATOM 2913 C CA . PHE A 1 338 ? 11.324 52.646 -41.125 1.00 42.66 338 PHE A CA 1
ATOM 2914 C C . PHE A 1 338 ? 11.478 51.871 -39.809 1.00 42.66 338 PHE A C 1
ATOM 2916 O O . PHE A 1 338 ? 12.580 51.852 -39.261 1.00 42.66 338 PHE A O 1
ATOM 2923 N N . GLU A 1 339 ? 10.391 51.275 -39.307 1.00 38.62 339 GLU A N 1
ATOM 2924 C CA . GLU A 1 339 ? 10.435 50.268 -38.228 1.00 38.62 339 GLU A CA 1
ATOM 2925 C C . GLU A 1 339 ? 10.933 48.907 -38.727 1.00 38.62 339 GLU A C 1
ATOM 2927 O O . GLU A 1 339 ? 10.566 48.512 -39.864 1.00 38.62 339 GLU A O 1
#

Sequence (339 aa):
MVRKTSTSSKVKKRKEAYKRQLKADSIPSDCVNFVNKDMPAIFSDVIKMKEQFDDYKIIKDVIKKLVSKVSRLDNERNRQLQIRNKKKIEATISNEKSILKRTRQIIWFKTKYQNVLFRKKENERAIKYFRDKYHNNNDFREKQKSRIKEHILVKYHKNTNFRVKNNARASRRILNKYHTNKTFRDKVKTQSNIHILNKYHTNKTFRDKVKKQSNIHILNKYHTNKAFRDEYKERMKTQFSEKYKSNKSIRLRTIERTLNWYRNNNTSERKNLRRLYNHSRRVMKKYTIIQSHKYAAKHRNLYMDNLNRFRQIVREGPDYVCVSCQLDLFRNQVVPFFE

Secondary structure (DSSP, 8-state):
-----THHHHHHHHHHHHHHHTTT----S-----------------S--HHHHHHHHHHHHHHHHHHHHHHHHHHHHHHHHHHHHHHHHHHHHHHHHHHHHHHHHHHHHHHHHH-HHHHHHHHHHHHHHHHHHHHH-HHHHHHHHHHHHHHHIIIIII-HHHHHHHHHHHHHHHHHHHHH-HHHHHHHHHHHHHHHHHHHHH-HHHHHHHHHHHHHHHHHHHHH-HHHHHHHHHHHHHHHHHHHHH-HHHHHHHHHHHHHHHHHHSSHHHHHHHHHHHHHHHHHHHHHHHHHHHHHHHHHHHHHHHHHHHHHHHHHSPPEE-TTT--EE-TT--PPP--

Foldseek 3Di:
DDDDDPPVVVVVVVVVVVVVVVVVPDDDPPPDDDDDPDDDDDDPDPDPCPVVVVVVVVVVVVVVVVVVVVVVVVVVVVVVVVVVVVVVVVVVVVVVVVVVVVVVVVVVVCVQVVPPVNVVVVVVVVVVVLVVCCVPPPVSVVVVVVVVVVCCCVQQPVPPVNVVVVVVVVVVVLVVCCVPPPVSVVVVVVVVVVVLVVCLVPPPVSVVVVVVVVVVVLVVCLVPPPVSVVVVVVVVVVVVVVCCVVDPVSVVVVVVVVVVCCVVCVDPVNVVVVVVVVVVVVVVVVVVVVVVVVVVVVVVVVVVVVVVVVLVCLVPPDQDQDPVPRDRDPSPPDDDDDD

pLDDT: mean 81.95, std 17.68, range [35.12, 98.0]

Radius of gyration: 63.77 Å; chains: 1; bounding box: 127×107×154 Å